Protei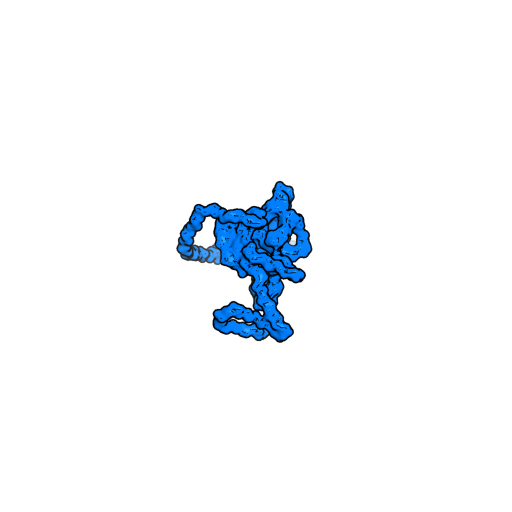n AF-A0A9D7D5C5-F1 (afdb_monomer_lite)

Structure (mmCIF, N/CA/C/O backbone):
data_AF-A0A9D7D5C5-F1
#
_entry.id   AF-A0A9D7D5C5-F1
#
loop_
_atom_site.group_PDB
_atom_site.id
_atom_site.type_symbol
_atom_site.label_atom_id
_atom_site.label_alt_id
_atom_site.label_comp_id
_atom_site.label_asym_id
_atom_site.label_entity_id
_atom_site.label_seq_id
_atom_site.pdbx_PDB_ins_code
_atom_site.Cartn_x
_atom_site.Cartn_y
_atom_site.Cartn_z
_atom_site.occupancy
_atom_site.B_iso_or_equiv
_atom_site.auth_seq_id
_atom_site.auth_comp_id
_atom_site.auth_asym_id
_atom_site.auth_atom_id
_atom_site.pdbx_PDB_model_num
ATOM 1 N N . MET A 1 1 ? 20.892 -97.808 10.005 1.00 41.94 1 MET A N 1
ATOM 2 C CA . MET A 1 1 ? 22.225 -97.493 9.447 1.00 41.94 1 MET A CA 1
ATOM 3 C C . MET A 1 1 ? 22.402 -95.983 9.436 1.00 41.94 1 MET A C 1
ATOM 5 O O . MET A 1 1 ? 21.575 -95.294 8.859 1.00 41.94 1 MET A O 1
ATOM 9 N N . ARG A 1 2 ? 23.422 -95.475 10.137 1.00 45.38 2 ARG A N 1
ATOM 10 C CA . ARG A 1 2 ? 23.846 -94.066 10.097 1.00 45.38 2 ARG A CA 1
ATOM 11 C C . ARG A 1 2 ? 24.391 -93.732 8.707 1.00 45.38 2 ARG A C 1
ATOM 13 O O . ARG A 1 2 ? 25.135 -94.551 8.177 1.00 45.38 2 ARG A O 1
ATOM 20 N N . ARG A 1 3 ? 24.125 -92.524 8.202 1.00 45.09 3 ARG A N 1
ATOM 21 C CA . ARG A 1 3 ? 25.048 -91.758 7.346 1.00 45.09 3 ARG A CA 1
ATOM 22 C C . ARG A 1 3 ? 24.744 -90.262 7.475 1.00 45.09 3 ARG A C 1
ATOM 24 O O . ARG A 1 3 ? 23.667 -89.790 7.142 1.00 45.09 3 ARG A O 1
ATOM 31 N N . THR A 1 4 ? 25.716 -89.584 8.063 1.00 55.03 4 THR A N 1
ATOM 32 C CA . THR A 1 4 ? 25.959 -88.141 8.148 1.00 55.03 4 THR A CA 1
ATOM 33 C C . THR A 1 4 ? 26.386 -87.573 6.796 1.00 55.03 4 THR A C 1
ATOM 35 O O . THR A 1 4 ? 27.125 -88.273 6.114 1.00 55.03 4 THR A O 1
ATOM 38 N N . THR A 1 5 ? 26.006 -86.323 6.497 1.00 48.75 5 THR A N 1
ATOM 39 C CA . THR A 1 5 ? 26.682 -85.282 5.667 1.00 48.75 5 THR A CA 1
ATOM 40 C C . THR A 1 5 ? 25.595 -84.343 5.142 1.00 48.75 5 THR A C 1
ATOM 42 O O . THR A 1 5 ? 24.549 -84.829 4.737 1.00 48.75 5 THR A O 1
ATOM 45 N N . SER A 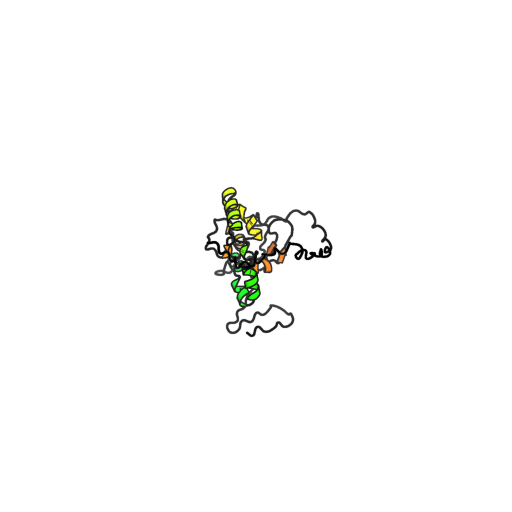1 6 ? 25.707 -83.031 5.023 1.00 46.75 6 SER A N 1
ATOM 46 C CA . SER A 1 6 ? 26.636 -81.997 5.470 1.00 46.75 6 SER A CA 1
ATOM 47 C C . SER A 1 6 ? 25.869 -80.701 5.209 1.00 46.75 6 SER A C 1
ATOM 49 O O . SER A 1 6 ? 25.209 -80.570 4.178 1.00 46.75 6 SER A O 1
ATOM 51 N N . ALA A 1 7 ? 25.927 -79.767 6.147 1.00 51.47 7 ALA A N 1
ATOM 52 C CA . ALA A 1 7 ? 25.336 -78.450 5.994 1.00 51.47 7 ALA A CA 1
ATOM 53 C C . ALA A 1 7 ? 26.085 -77.653 4.913 1.00 51.47 7 ALA A C 1
ATOM 55 O O . ALA A 1 7 ? 27.306 -77.536 4.966 1.00 51.47 7 ALA A O 1
ATOM 56 N N . LEU A 1 8 ? 25.344 -77.081 3.966 1.00 48.72 8 LEU A N 1
ATOM 57 C CA . LEU A 1 8 ? 25.777 -75.957 3.136 1.00 48.72 8 LEU A CA 1
ATOM 58 C C . LEU A 1 8 ? 24.643 -74.933 3.172 1.00 48.72 8 LEU A C 1
ATOM 60 O O . LEU A 1 8 ? 23.822 -74.826 2.267 1.00 48.72 8 LEU A O 1
ATOM 64 N N . THR A 1 9 ? 24.554 -74.218 4.288 1.00 49.91 9 THR A N 1
ATOM 65 C CA . THR A 1 9 ? 23.758 -72.999 4.389 1.00 49.91 9 THR A CA 1
ATOM 66 C C . THR A 1 9 ? 24.493 -71.925 3.596 1.00 49.91 9 THR A C 1
ATOM 68 O O . THR A 1 9 ? 25.512 -71.397 4.038 1.00 49.91 9 THR A O 1
ATOM 71 N N . ALA A 1 10 ? 23.997 -71.622 2.398 1.00 51.41 10 ALA A N 1
ATOM 72 C CA . ALA A 1 10 ? 24.382 -70.422 1.674 1.00 51.41 10 ALA A CA 1
ATOM 73 C C . ALA A 1 10 ? 23.924 -69.212 2.502 1.00 51.41 10 ALA A C 1
ATOM 75 O O . ALA A 1 10 ? 22.737 -68.889 2.551 1.00 51.41 10 ALA A O 1
ATOM 76 N N . ALA A 1 11 ? 24.856 -68.579 3.211 1.00 52.59 11 ALA A N 1
ATOM 77 C CA . ALA A 1 11 ? 24.609 -67.301 3.855 1.00 52.59 11 ALA A CA 1
ATOM 78 C C . ALA A 1 11 ? 24.433 -66.251 2.751 1.00 52.59 11 ALA A C 1
ATOM 80 O O . ALA A 1 11 ? 25.402 -65.802 2.140 1.00 52.59 11 ALA A O 1
ATOM 81 N N . ALA A 1 12 ? 23.183 -65.890 2.466 1.00 53.75 12 ALA A N 1
ATOM 82 C CA . ALA A 1 12 ? 22.879 -64.697 1.700 1.00 53.75 12 ALA A CA 1
ATOM 83 C C . ALA A 1 12 ? 23.393 -63.493 2.500 1.00 53.75 12 ALA A C 1
ATOM 85 O O . ALA A 1 12 ? 22.822 -63.122 3.526 1.00 53.75 12 ALA A O 1
ATOM 86 N N . LEU A 1 13 ? 24.507 -62.914 2.053 1.00 49.56 13 LEU A N 1
ATOM 87 C CA . LEU A 1 13 ? 24.976 -61.612 2.507 1.00 49.56 13 LEU A CA 1
ATOM 88 C C . LEU A 1 13 ? 23.940 -60.573 2.071 1.00 49.56 13 LEU A C 1
ATOM 90 O O . LEU A 1 13 ? 23.990 -60.043 0.964 1.00 49.56 13 LEU A O 1
ATOM 94 N N . VAL A 1 14 ? 22.971 -60.304 2.944 1.00 55.91 14 VAL A N 1
ATOM 95 C CA . VAL A 1 14 ? 22.154 -59.096 2.868 1.00 55.91 14 VAL A CA 1
ATOM 96 C C . VAL A 1 14 ? 23.107 -57.940 3.142 1.00 55.91 14 VAL A C 1
ATOM 98 O O . VAL A 1 14 ? 23.473 -57.676 4.287 1.00 55.91 14 VAL A O 1
ATOM 101 N N . ALA A 1 15 ? 23.562 -57.285 2.077 1.00 54.97 15 ALA A N 1
ATOM 102 C CA . ALA A 1 15 ? 24.220 -55.998 2.182 1.00 54.97 15 ALA A CA 1
ATOM 103 C C . ALA A 1 15 ? 23.186 -55.011 2.730 1.00 54.97 15 ALA A C 1
ATOM 105 O O . ALA A 1 15 ? 22.373 -54.460 1.989 1.00 54.97 15 ALA A O 1
ATOM 106 N N . PHE A 1 16 ? 23.185 -54.817 4.049 1.00 52.72 16 PHE A N 1
ATOM 107 C CA . PHE A 1 16 ? 22.604 -53.626 4.639 1.00 52.72 16 PHE A CA 1
ATOM 108 C C . PHE A 1 16 ? 23.385 -52.450 4.056 1.00 52.72 16 PHE A C 1
ATOM 110 O O . PHE A 1 16 ? 24.504 -52.164 4.480 1.00 52.72 16 PHE A O 1
ATOM 117 N N . ALA A 1 17 ? 22.812 -51.797 3.044 1.00 53.78 17 ALA A N 1
ATOM 118 C CA . ALA A 1 17 ? 23.172 -50.434 2.715 1.00 53.78 17 ALA A CA 1
ATOM 119 C C . ALA A 1 17 ? 22.874 -49.628 3.978 1.00 53.78 17 ALA A C 1
ATOM 121 O O . ALA A 1 17 ? 21.728 -49.278 4.259 1.00 53.78 17 ALA A O 1
ATOM 122 N N . ALA A 1 18 ? 23.901 -49.445 4.804 1.00 51.09 18 ALA A N 1
ATOM 123 C CA . ALA A 1 18 ? 23.853 -48.504 5.891 1.00 51.09 18 ALA A CA 1
ATOM 124 C C . ALA A 1 18 ? 23.513 -47.162 5.243 1.00 51.09 18 ALA A C 1
ATOM 126 O O . ALA A 1 18 ? 24.335 -46.582 4.533 1.00 51.09 18 ALA A O 1
ATOM 127 N N . CYS A 1 19 ? 22.286 -46.688 5.455 1.00 47.06 19 CYS A N 1
ATOM 128 C CA . CYS A 1 19 ? 22.013 -45.266 5.437 1.00 47.06 19 CYS A CA 1
ATOM 129 C C . CYS A 1 19 ? 22.921 -44.680 6.514 1.00 47.06 19 CYS A C 1
ATOM 131 O O . CYS A 1 19 ? 22.546 -44.597 7.681 1.00 47.06 19 CYS A O 1
ATOM 133 N N . GLY A 1 20 ? 24.159 -44.366 6.135 1.00 43.84 20 GLY A N 1
ATOM 134 C CA . GLY A 1 20 ? 24.980 -43.453 6.889 1.00 43.84 20 GLY A CA 1
ATOM 135 C C . GLY A 1 20 ? 24.188 -42.164 6.911 1.00 43.84 20 GLY A C 1
ATOM 136 O O . GLY A 1 20 ? 24.159 -41.438 5.920 1.00 43.84 20 GLY A O 1
ATOM 137 N N . SER A 1 21 ? 23.494 -41.909 8.019 1.00 48.97 21 SER A N 1
ATOM 138 C CA . SER A 1 21 ? 23.269 -40.541 8.434 1.00 48.97 21 SER A CA 1
ATOM 139 C C . SER A 1 21 ? 24.660 -39.933 8.430 1.00 48.97 21 SER A C 1
ATOM 141 O O . SER A 1 21 ? 25.494 -40.294 9.261 1.00 48.97 21 SER A O 1
ATOM 143 N N . THR A 1 22 ? 24.952 -39.115 7.425 1.00 46.91 22 THR A N 1
ATOM 144 C CA . THR A 1 22 ? 26.038 -38.159 7.524 1.00 46.91 22 THR A CA 1
ATOM 145 C C . THR A 1 22 ? 25.745 -37.415 8.810 1.00 46.91 22 THR A C 1
ATOM 147 O O . THR A 1 22 ? 24.777 -36.657 8.876 1.00 46.91 22 THR A O 1
ATOM 150 N N . SER A 1 23 ? 26.473 -37.758 9.870 1.00 51.72 23 SER A N 1
ATOM 151 C CA . SER A 1 23 ? 26.454 -37.010 11.110 1.00 51.72 23 SER A CA 1
ATOM 152 C C . SER A 1 23 ? 26.597 -35.543 10.726 1.00 51.72 23 SER A C 1
ATOM 154 O O . SER A 1 23 ? 27.388 -35.222 9.836 1.00 51.72 23 SER A O 1
ATOM 156 N N . ASP A 1 24 ? 25.813 -34.682 11.363 1.00 51.59 24 ASP A N 1
ATOM 157 C CA . ASP A 1 24 ? 25.765 -33.218 11.222 1.00 51.59 24 ASP A CA 1
ATOM 158 C C . ASP A 1 24 ? 27.121 -32.493 11.448 1.00 51.59 24 ASP A C 1
ATOM 160 O O . ASP A 1 24 ? 27.167 -31.302 11.759 1.00 51.59 24 ASP A O 1
ATOM 164 N N . ASP A 1 25 ? 28.251 -33.180 11.301 1.00 49.91 25 ASP A N 1
ATOM 165 C CA . ASP A 1 25 ? 29.597 -32.661 11.502 1.00 49.91 25 ASP A CA 1
ATOM 166 C C . ASP A 1 25 ? 30.167 -31.957 10.257 1.00 49.91 25 ASP A C 1
ATOM 168 O O . ASP A 1 25 ? 31.032 -31.097 10.411 1.00 49.91 25 ASP A O 1
ATOM 172 N N . ASP A 1 26 ? 29.636 -32.199 9.049 1.00 47.44 26 ASP A N 1
ATOM 173 C CA . ASP A 1 26 ? 30.117 -31.557 7.803 1.00 47.44 26 ASP A CA 1
ATOM 174 C C . ASP A 1 26 ? 29.336 -30.285 7.394 1.00 47.44 26 ASP A C 1
ATOM 176 O O . ASP A 1 26 ? 29.679 -29.606 6.424 1.00 47.44 26 ASP A O 1
ATOM 180 N N . ALA A 1 27 ? 28.296 -29.903 8.149 1.00 48.91 27 ALA A N 1
ATOM 181 C CA . ALA A 1 27 ? 27.470 -28.720 7.863 1.00 48.91 27 ALA A CA 1
ATOM 182 C C . ALA A 1 27 ? 27.700 -27.540 8.820 1.00 48.91 27 ALA A C 1
ATOM 184 O O . ALA A 1 27 ? 27.030 -26.509 8.706 1.00 48.91 27 ALA A O 1
ATOM 185 N N . ARG A 1 28 ? 28.705 -27.600 9.705 1.00 54.09 28 ARG A N 1
ATOM 186 C CA . ARG A 1 28 ? 29.242 -26.392 10.355 1.00 54.09 28 ARG A CA 1
ATOM 187 C C . ARG A 1 28 ? 30.139 -25.645 9.377 1.00 54.09 28 ARG A C 1
ATOM 189 O O . ARG A 1 28 ? 31.313 -25.396 9.639 1.00 54.09 28 ARG A O 1
ATOM 196 N N . ARG A 1 29 ? 29.559 -25.221 8.251 1.00 55.19 29 ARG A N 1
ATOM 197 C CA . ARG A 1 29 ? 30.088 -24.083 7.512 1.00 55.19 29 ARG A CA 1
ATOM 198 C C . ARG A 1 29 ? 30.046 -22.944 8.513 1.00 55.19 29 ARG A C 1
ATOM 200 O O . ARG A 1 29 ? 28.969 -22.469 8.867 1.00 55.19 29 ARG A O 1
ATOM 207 N N . SER A 1 30 ? 31.206 -22.592 9.054 1.00 58.31 30 SER A N 1
ATOM 208 C CA . SER A 1 30 ? 31.372 -21.406 9.870 1.00 58.31 30 SER A CA 1
ATOM 209 C C . SER A 1 30 ? 30.774 -20.261 9.066 1.00 58.31 30 SER A C 1
ATOM 211 O O . SER A 1 30 ? 31.331 -19.818 8.062 1.00 58.31 30 SER A O 1
ATOM 213 N N . VAL A 1 31 ? 29.571 -19.832 9.451 1.00 63.84 31 VAL A N 1
ATOM 214 C CA . VAL A 1 31 ? 29.034 -18.558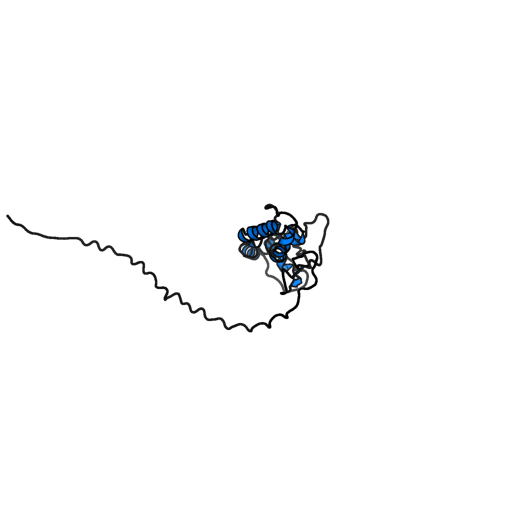 9.003 1.00 63.84 31 VAL A CA 1
ATOM 215 C C . VAL A 1 31 ? 29.991 -17.562 9.623 1.00 63.84 31 VAL A C 1
ATOM 217 O O . VAL A 1 31 ? 29.881 -17.236 10.804 1.00 63.84 31 VAL A O 1
ATOM 220 N N . ALA A 1 32 ? 31.023 -17.195 8.865 1.00 68.88 32 ALA A N 1
ATOM 221 C CA . ALA A 1 32 ? 31.932 -16.145 9.256 1.00 68.88 32 ALA A CA 1
ATOM 222 C C . ALA A 1 32 ? 31.041 -14.947 9.570 1.00 68.88 32 ALA A C 1
ATOM 224 O O . ALA A 1 32 ? 30.324 -14.463 8.690 1.00 68.88 32 ALA A O 1
ATOM 225 N N . LEU A 1 33 ? 31.015 -14.547 10.844 1.00 67.31 33 LEU A N 1
ATOM 226 C CA . LEU A 1 33 ? 30.343 -13.334 11.278 1.00 67.31 33 LEU A CA 1
ATOM 227 C C . LEU A 1 33 ? 30.857 -12.228 10.364 1.00 67.31 33 LEU A C 1
ATOM 229 O O . LEU A 1 33 ? 32.044 -11.896 10.399 1.00 67.31 33 LEU A O 1
ATOM 233 N N . GLN A 1 34 ? 29.987 -11.724 9.487 1.00 74.25 34 GLN A N 1
ATOM 234 C CA . GLN A 1 34 ? 30.363 -10.602 8.647 1.00 74.25 34 GLN A CA 1
ATOM 235 C C . GLN A 1 34 ? 30.779 -9.460 9.581 1.00 74.25 34 GLN A C 1
ATOM 237 O O . GLN A 1 34 ? 30.115 -9.258 10.607 1.00 74.25 34 GLN A O 1
ATOM 242 N N . PRO A 1 35 ? 31.877 -8.739 9.280 1.00 72.00 35 PRO A N 1
ATOM 243 C CA . PRO A 1 35 ? 32.279 -7.586 10.066 1.00 72.00 35 PRO A CA 1
ATOM 244 C C . PRO A 1 35 ? 31.065 -6.692 10.279 1.00 72.00 35 PRO A C 1
ATOM 246 O O . PRO A 1 35 ? 30.362 -6.364 9.320 1.00 72.00 35 PRO A O 1
ATOM 249 N N . ARG A 1 36 ? 30.786 -6.347 11.539 1.00 73.94 36 ARG A N 1
ATOM 250 C CA . ARG A 1 36 ? 29.651 -5.493 11.879 1.00 73.94 36 ARG A CA 1
ATOM 251 C C . ARG A 1 36 ? 29.812 -4.200 11.091 1.00 73.94 36 ARG A C 1
ATOM 253 O O . ARG A 1 36 ? 30.751 -3.444 11.341 1.00 73.94 36 ARG A O 1
ATOM 260 N N . ALA A 1 37 ? 28.921 -3.977 10.125 1.00 79.12 37 ALA A N 1
ATOM 261 C CA . ALA A 1 37 ? 28.852 -2.704 9.430 1.00 79.12 37 ALA A CA 1
ATOM 262 C C . ALA A 1 37 ? 28.787 -1.582 10.485 1.00 79.12 37 ALA A C 1
ATOM 264 O O . ALA A 1 37 ? 28.175 -1.796 11.543 1.00 79.12 37 ALA A O 1
ATOM 265 N N . PRO A 1 38 ? 29.419 -0.419 10.245 1.00 76.88 38 PRO A N 1
ATOM 266 C CA . PRO A 1 38 ? 29.347 0.705 11.167 1.00 76.88 38 PRO A CA 1
ATOM 267 C C . PRO A 1 38 ? 27.891 0.951 11.560 1.00 76.88 38 PRO A C 1
ATOM 269 O O . PRO A 1 38 ? 27.013 1.011 10.697 1.00 76.88 38 PRO A O 1
ATOM 272 N N . SER A 1 39 ? 27.618 1.045 12.861 1.00 77.06 39 SER A N 1
ATOM 273 C CA . SER A 1 39 ? 26.270 1.342 13.331 1.00 77.06 39 SER A CA 1
ATOM 274 C C . SER A 1 39 ? 25.869 2.718 12.817 1.00 77.06 39 SER A C 1
ATOM 276 O O . SER A 1 39 ? 26.528 3.710 13.136 1.00 77.06 39 SER A O 1
ATOM 278 N N . LEU A 1 40 ? 24.789 2.776 12.037 1.00 76.88 40 LEU A N 1
ATOM 279 C CA . LEU A 1 40 ? 24.151 4.043 11.704 1.00 76.88 40 LEU A CA 1
ATOM 280 C C . LEU A 1 40 ? 23.748 4.754 13.010 1.00 76.88 40 LEU A C 1
ATOM 282 O O . LEU A 1 40 ? 23.347 4.077 13.965 1.00 76.88 40 LEU A O 1
ATOM 286 N N . PRO A 1 41 ? 23.863 6.092 13.085 1.00 79.06 41 PRO A N 1
ATOM 287 C CA . PRO A 1 41 ? 23.377 6.837 14.237 1.00 79.06 41 PRO A CA 1
ATOM 288 C C . PRO A 1 41 ? 21.887 6.553 14.444 1.00 79.06 41 PRO A C 1
ATOM 290 O O . PRO A 1 41 ? 21.127 6.432 13.480 1.00 79.06 41 PRO A O 1
ATOM 293 N N . ALA A 1 42 ? 21.475 6.433 15.708 1.00 75.00 42 ALA A N 1
ATOM 294 C CA . ALA A 1 42 ? 20.072 6.233 16.038 1.00 75.00 42 ALA A CA 1
ATOM 295 C C . ALA A 1 42 ? 19.236 7.393 15.463 1.00 75.00 42 ALA A C 1
ATOM 297 O O . ALA A 1 42 ? 19.650 8.553 15.576 1.00 75.00 42 ALA A O 1
ATOM 298 N N . PRO A 1 43 ? 18.075 7.113 14.844 1.00 72.94 43 PRO A N 1
ATOM 299 C CA . PRO A 1 43 ? 17.196 8.175 14.381 1.00 72.94 43 PRO A CA 1
ATOM 300 C C . PRO A 1 43 ? 16.749 9.029 15.573 1.00 72.94 43 PRO A C 1
ATOM 302 O O . PRO A 1 43 ? 16.498 8.516 16.665 1.00 72.94 43 PRO A O 1
ATOM 305 N N . ALA A 1 44 ? 16.653 10.344 15.366 1.00 79.44 44 ALA A N 1
ATOM 306 C CA . ALA A 1 44 ? 16.178 11.258 16.397 1.00 79.44 44 ALA A CA 1
ATOM 307 C C . ALA A 1 44 ? 14.749 10.886 16.829 1.00 79.44 44 ALA A C 1
ATOM 309 O O . ALA A 1 44 ? 13.884 10.646 15.983 1.00 79.44 44 ALA A O 1
ATOM 310 N N . ALA A 1 45 ? 14.492 10.879 18.140 1.00 80.62 45 ALA A N 1
ATOM 311 C CA . ALA A 1 45 ? 13.158 10.669 18.690 1.00 80.62 45 ALA A CA 1
ATOM 312 C C . ALA A 1 45 ? 12.269 11.874 18.348 1.00 80.62 45 ALA A C 1
ATOM 314 O O . ALA A 1 45 ? 12.320 12.916 19.000 1.00 80.62 45 ALA A O 1
ATOM 315 N N . ARG A 1 46 ? 11.474 11.738 17.289 1.00 85.56 46 ARG A N 1
ATOM 316 C CA . ARG A 1 46 ? 10.530 12.751 16.811 1.00 85.56 46 ARG A CA 1
ATOM 317 C C . ARG A 1 46 ? 9.150 12.124 16.671 1.00 85.56 46 ARG A C 1
ATOM 319 O O . ARG A 1 46 ? 9.036 10.945 16.341 1.00 85.56 46 ARG A O 1
ATOM 326 N N . LEU A 1 47 ? 8.111 12.911 16.928 1.00 80.88 47 LEU A N 1
ATOM 327 C CA . LEU A 1 47 ? 6.744 12.496 16.636 1.00 80.88 47 LEU A CA 1
ATOM 328 C C . LEU A 1 47 ? 6.505 12.527 15.122 1.00 80.88 47 LEU A C 1
ATOM 330 O O . LEU A 1 47 ? 7.172 13.295 14.417 1.00 80.88 47 LEU A O 1
ATOM 334 N N . PRO A 1 48 ? 5.567 11.713 14.612 1.00 74.44 48 PRO A N 1
ATOM 335 C CA . PRO A 1 48 ? 5.201 11.794 13.215 1.00 74.44 48 PRO A CA 1
ATOM 336 C C . PRO A 1 48 ? 4.712 13.197 12.824 1.00 74.44 48 PRO A C 1
ATOM 338 O O . PRO A 1 48 ? 4.131 13.901 13.656 1.00 74.44 48 PRO A O 1
ATOM 341 N N . PRO A 1 49 ? 4.929 13.614 11.564 1.00 71.81 49 PRO A N 1
ATOM 342 C CA . PRO A 1 49 ? 4.430 14.892 11.070 1.00 71.81 49 PRO A CA 1
ATOM 343 C C . PRO A 1 49 ? 2.895 14.926 11.074 1.00 71.81 49 PRO A C 1
ATOM 345 O O . PRO A 1 49 ? 2.243 13.886 11.165 1.00 71.81 49 PRO A O 1
ATOM 348 N N . THR A 1 50 ? 2.312 16.124 10.933 1.00 71.19 50 THR A N 1
ATOM 349 C CA . THR A 1 50 ? 0.858 16.327 11.032 1.00 71.19 50 THR A CA 1
ATOM 350 C C . THR A 1 50 ? 0.067 15.310 10.188 1.00 71.19 50 THR A C 1
ATOM 352 O O . THR A 1 50 ? 0.355 15.159 8.995 1.00 71.19 50 THR A O 1
ATOM 355 N N . PRO A 1 51 ? -0.914 14.622 10.787 1.00 69.50 51 PRO A N 1
ATOM 356 C CA . PRO A 1 51 ? -1.824 13.700 10.109 1.00 69.50 51 PRO A CA 1
ATOM 357 C C . PRO A 1 51 ? -2.433 14.270 8.804 1.00 69.50 51 PRO A C 1
ATOM 359 O O . PRO A 1 51 ? -2.749 15.456 8.755 1.00 69.50 51 PRO A O 1
ATOM 362 N N . GLY A 1 52 ? -2.569 13.451 7.748 1.00 80.50 52 GLY A N 1
ATOM 363 C CA . GLY A 1 52 ? -3.146 13.841 6.442 1.00 80.50 52 GLY A CA 1
ATOM 364 C C . GLY A 1 52 ? -4.444 13.093 6.096 1.00 80.50 52 GLY A C 1
ATOM 365 O O . GLY A 1 52 ? -5.020 12.425 6.943 1.00 80.50 52 GLY A O 1
ATOM 366 N N . ASP A 1 53 ? -4.897 13.144 4.842 1.00 87.00 53 ASP A N 1
ATOM 367 C CA . ASP A 1 53 ? -6.208 12.576 4.454 1.00 87.00 53 ASP A CA 1
ATOM 368 C C . ASP A 1 53 ? -6.269 11.035 4.462 1.00 87.00 53 ASP A C 1
ATOM 370 O O . ASP A 1 53 ? -7.349 10.451 4.399 1.00 87.00 53 ASP A O 1
ATOM 374 N N . LEU A 1 54 ? -5.119 10.357 4.549 1.00 92.00 54 LEU A N 1
ATOM 375 C CA . LEU A 1 54 ? -5.021 8.891 4.510 1.00 92.00 54 LEU A CA 1
ATOM 376 C C . LEU A 1 54 ? -5.031 8.229 5.898 1.00 92.00 54 LEU A C 1
ATOM 378 O O . LEU A 1 54 ? -4.747 7.036 6.020 1.00 92.00 54 LEU A O 1
ATOM 382 N N . LEU A 1 55 ? -5.355 8.975 6.956 1.00 91.75 55 LEU A N 1
ATOM 383 C CA . LEU A 1 55 ? -5.265 8.464 8.322 1.00 91.75 55 LEU A CA 1
ATOM 384 C C . LEU A 1 55 ? -6.082 7.192 8.570 1.00 91.75 55 LEU A C 1
ATOM 386 O O . LEU A 1 55 ? -7.187 7.064 8.035 1.00 91.75 55 LEU A O 1
ATOM 390 N N . PRO A 1 56 ? -5.595 6.308 9.467 1.00 92.50 56 PRO A N 1
ATOM 391 C CA . PRO A 1 56 ? -4.351 6.412 10.255 1.00 92.50 56 PRO A CA 1
ATOM 392 C C . PRO A 1 56 ? -3.027 6.182 9.497 1.00 92.50 56 PRO A C 1
ATOM 394 O O . PRO A 1 56 ? -1.964 6.306 10.105 1.00 92.50 56 PRO A O 1
ATOM 397 N N . ALA A 1 57 ? -3.040 5.868 8.197 1.00 93.81 57 ALA A N 1
ATOM 398 C CA . ALA A 1 57 ? -1.807 5.884 7.414 1.00 93.81 57 ALA A CA 1
ATOM 399 C C . ALA A 1 57 ? -1.298 7.313 7.205 1.00 93.81 57 ALA A C 1
ATOM 401 O O . ALA A 1 57 ? -2.063 8.265 7.059 1.00 93.81 57 ALA A O 1
ATOM 402 N N . MET A 1 58 ? 0.024 7.456 7.188 1.00 92.62 58 MET A N 1
ATOM 403 C CA . MET A 1 58 ? 0.683 8.759 7.076 1.00 92.62 58 MET A CA 1
ATOM 404 C C . MET A 1 58 ? 1.249 9.030 5.687 1.00 92.62 58 MET A C 1
ATOM 406 O O . MET A 1 58 ? 2.014 9.978 5.500 1.00 92.62 58 MET A O 1
ATOM 410 N N . GLY A 1 59 ? 0.845 8.214 4.715 1.00 91.06 59 GLY A N 1
ATOM 411 C CA . GLY A 1 59 ? 1.112 8.455 3.312 1.00 91.06 59 GLY A CA 1
ATOM 412 C C . GLY A 1 59 ? 0.507 9.788 2.881 1.00 91.06 59 GLY A C 1
ATOM 413 O O . GLY A 1 59 ? -0.570 10.188 3.331 1.00 91.06 59 GLY A O 1
ATOM 414 N N . ARG A 1 60 ? 1.203 10.488 1.994 1.00 90.12 60 ARG A N 1
ATOM 415 C CA . ARG A 1 60 ? 0.752 11.745 1.402 1.00 90.12 60 ARG A CA 1
ATOM 416 C C . ARG A 1 60 ? 0.860 11.652 -0.105 1.00 90.12 60 ARG A C 1
ATOM 418 O O . ARG A 1 60 ? 1.892 11.258 -0.638 1.00 90.12 60 ARG A O 1
ATOM 425 N N . VAL A 1 61 ? -0.194 12.064 -0.793 1.00 87.81 61 VAL A N 1
ATOM 426 C CA . VAL A 1 61 ? -0.187 12.240 -2.245 1.00 87.81 61 VAL A CA 1
ATOM 427 C C . VAL A 1 61 ? -0.279 13.734 -2.502 1.00 87.81 61 VAL A C 1
ATOM 429 O O . VAL A 1 61 ? -1.307 14.339 -2.215 1.00 87.81 61 VAL A O 1
ATOM 432 N N . THR A 1 62 ? 0.798 14.338 -2.996 1.00 80.69 62 THR A N 1
ATOM 433 C CA . THR A 1 62 ? 0.861 15.796 -3.207 1.00 80.69 62 THR A CA 1
ATOM 434 C C . THR A 1 62 ? 0.380 16.215 -4.592 1.00 80.69 62 THR A C 1
ATOM 436 O O . THR A 1 62 ? 0.035 17.374 -4.786 1.00 80.69 62 THR A O 1
ATOM 439 N N . GLU A 1 63 ? 0.314 15.282 -5.545 1.00 71.19 63 GLU A N 1
ATOM 440 C CA . GLU A 1 63 ? -0.251 15.504 -6.878 1.00 71.19 63 GLU A CA 1
ATOM 441 C C . GLU A 1 63 ? -1.211 14.357 -7.216 1.00 71.19 63 GLU A C 1
ATOM 443 O O . GLU A 1 63 ? -0.806 13.215 -7.441 1.00 71.19 63 GLU A O 1
ATOM 448 N N . ARG A 1 64 ? -2.512 14.657 -7.242 1.00 67.38 64 ARG A N 1
ATOM 449 C CA . ARG A 1 64 ? -3.555 13.723 -7.675 1.00 67.38 64 ARG A CA 1
ATOM 450 C C . ARG A 1 64 ? -3.997 14.135 -9.075 1.00 67.38 64 ARG A C 1
ATOM 452 O O . ARG A 1 64 ? -4.957 14.877 -9.236 1.00 67.38 64 ARG A O 1
ATOM 459 N N . GLU A 1 65 ? -3.255 13.714 -10.096 1.00 60.69 65 GLU A N 1
ATOM 460 C CA . GLU A 1 65 ? -3.619 13.981 -11.493 1.00 60.69 65 GLU A CA 1
ATOM 461 C C . GLU A 1 65 ? -4.942 13.284 -11.854 1.00 60.69 65 GLU A C 1
ATOM 463 O O . GLU A 1 65 ? -4.984 12.098 -12.206 1.00 60.69 65 GLU A O 1
ATOM 468 N N . VAL A 1 66 ? -6.036 14.038 -11.797 1.00 58.66 66 VAL A N 1
ATOM 469 C CA . VAL A 1 66 ? -7.346 13.602 -12.275 1.00 58.66 66 VAL A CA 1
ATOM 470 C C . VAL A 1 66 ? -7.485 14.039 -13.729 1.00 58.66 66 VAL A C 1
ATOM 472 O O . VAL A 1 66 ? -7.679 15.215 -14.024 1.00 58.66 66 VAL A O 1
ATOM 475 N N . HIS A 1 67 ? -7.381 13.085 -14.651 1.00 56.22 67 HIS A N 1
ATOM 476 C CA . HIS A 1 67 ? -7.773 13.299 -16.041 1.00 56.22 67 HIS A CA 1
ATOM 477 C C . HIS A 1 67 ? -9.160 12.679 -16.248 1.00 56.22 67 HIS A C 1
ATOM 479 O O . HIS A 1 67 ? -9.333 11.504 -15.909 1.00 56.22 67 HIS A O 1
ATOM 485 N N . PRO A 1 68 ? -10.145 13.423 -16.783 1.00 55.53 68 PRO A N 1
ATOM 486 C CA . PRO A 1 68 ? -11.453 12.866 -17.112 1.00 55.53 68 PRO A CA 1
ATOM 487 C C . PRO A 1 68 ? -11.308 11.633 -18.012 1.00 55.53 68 PRO A C 1
ATOM 489 O O . PRO A 1 68 ? -10.619 11.683 -19.029 1.00 55.53 68 PRO A O 1
ATOM 492 N N . GLY A 1 69 ? -11.915 10.513 -17.612 1.00 60.44 69 GLY A N 1
ATOM 493 C CA . GLY A 1 69 ? -11.835 9.239 -18.337 1.00 60.44 69 GLY A CA 1
ATOM 494 C C . GLY A 1 69 ? -10.535 8.443 -18.152 1.00 60.44 69 GLY A C 1
ATOM 495 O O . GLY A 1 69 ? -10.425 7.346 -18.692 1.00 60.44 69 GLY A O 1
ATOM 496 N N . ALA A 1 70 ? -9.558 8.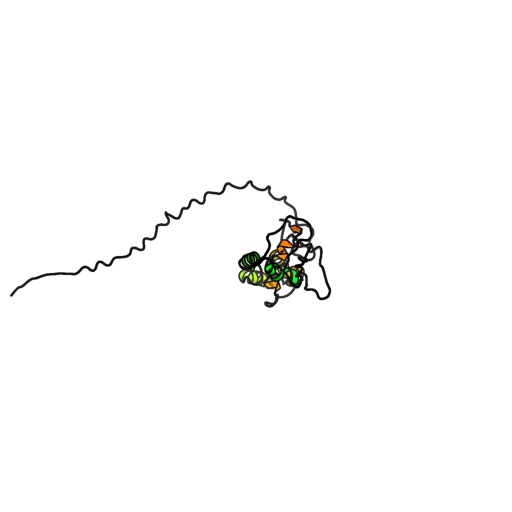941 -17.388 1.00 67.12 70 ALA A N 1
ATOM 497 C CA . ALA A 1 70 ? -8.360 8.174 -17.058 1.00 67.12 70 ALA A CA 1
ATOM 498 C C . ALA A 1 70 ? -8.570 7.291 -15.823 1.00 67.12 70 ALA A C 1
ATOM 500 O O . ALA A 1 70 ? -9.362 7.608 -14.937 1.00 67.12 70 ALA A O 1
ATOM 501 N N . ALA A 1 71 ? -7.788 6.212 -15.736 1.00 79.94 71 ALA A N 1
ATOM 502 C CA . ALA A 1 71 ? -7.737 5.361 -14.552 1.00 79.94 71 ALA A CA 1
ATOM 503 C C . ALA A 1 71 ? -7.455 6.188 -13.282 1.00 79.94 71 ALA A C 1
ATOM 505 O O . ALA A 1 71 ? -6.677 7.157 -13.329 1.00 79.94 71 ALA A O 1
ATOM 506 N N . THR A 1 72 ? -8.069 5.784 -12.164 1.00 87.94 72 THR A N 1
ATOM 507 C CA . THR A 1 72 ? -7.836 6.366 -10.834 1.00 87.94 72 THR A CA 1
ATOM 508 C C . THR A 1 72 ? -6.364 6.256 -10.442 1.00 87.94 72 THR A C 1
ATOM 510 O O . THR A 1 72 ? -5.608 5.464 -11.011 1.00 87.94 72 THR A O 1
ATOM 513 N N . LEU A 1 73 ? -5.934 7.047 -9.459 1.00 87.25 73 LEU A N 1
ATOM 514 C CA . LEU A 1 73 ? -4.554 7.007 -8.983 1.00 87.25 73 LEU A CA 1
ATOM 515 C C . LEU A 1 73 ? -4.158 5.591 -8.546 1.00 87.25 73 LEU A C 1
ATOM 517 O O . LEU A 1 73 ? -3.135 5.082 -9.000 1.00 87.25 73 LEU A O 1
ATOM 521 N N . GLY A 1 74 ? -4.988 4.945 -7.730 1.00 91.19 74 GLY A N 1
ATOM 522 C CA . GLY A 1 74 ? -4.761 3.585 -7.261 1.00 91.19 74 GLY A CA 1
ATOM 523 C C . GLY A 1 74 ? -4.710 2.568 -8.393 1.00 91.19 74 GLY A C 1
ATOM 524 O O . GLY A 1 74 ? -3.794 1.751 -8.430 1.00 91.19 74 GLY A O 1
ATOM 525 N N . ALA A 1 75 ? -5.607 2.661 -9.378 1.00 90.75 75 ALA A N 1
ATOM 526 C CA . ALA A 1 75 ? -5.563 1.793 -10.555 1.00 90.75 75 ALA A CA 1
ATOM 527 C C . ALA A 1 75 ? -4.256 1.956 -11.346 1.00 90.75 75 ALA A C 1
ATOM 529 O O . ALA A 1 75 ? -3.672 0.968 -11.784 1.00 90.75 75 ALA A O 1
ATOM 530 N N . ARG A 1 76 ? -3.746 3.187 -11.482 1.00 88.25 76 ARG A N 1
ATOM 531 C CA . ARG A 1 76 ? -2.446 3.417 -12.123 1.00 88.25 76 ARG A CA 1
ATOM 532 C C . ARG A 1 76 ? -1.286 2.901 -11.270 1.00 88.25 76 ARG A C 1
ATOM 534 O O . ARG A 1 76 ? -0.315 2.404 -11.827 1.00 88.25 76 ARG A O 1
ATOM 541 N N . LEU A 1 77 ? -1.343 3.034 -9.942 1.00 89.94 77 LEU A N 1
ATOM 542 C CA . LEU A 1 77 ? -0.334 2.450 -9.052 1.00 89.94 77 LEU A CA 1
ATOM 543 C C . LEU A 1 77 ? -0.323 0.924 -9.163 1.00 89.94 77 LEU A C 1
ATOM 545 O O . LEU A 1 77 ? 0.755 0.345 -9.197 1.00 89.94 77 LEU A O 1
ATOM 549 N N . ALA A 1 78 ? -1.485 0.289 -9.290 1.00 92.69 78 ALA A N 1
ATOM 550 C CA . ALA A 1 78 ? -1.617 -1.157 -9.429 1.00 92.69 78 ALA A CA 1
ATOM 551 C C . ALA A 1 78 ? -1.140 -1.720 -10.785 1.00 92.69 78 ALA A C 1
ATOM 553 O O . ALA A 1 78 ? -0.995 -2.932 -10.928 1.00 92.69 78 ALA A O 1
ATOM 554 N N . ASP A 1 79 ? -0.890 -0.870 -11.783 1.00 90.69 79 ASP A N 1
ATOM 555 C CA . ASP A 1 79 ? -0.528 -1.295 -13.137 1.00 90.69 79 ASP A CA 1
ATOM 556 C C . ASP A 1 79 ? 0.957 -1.681 -13.256 1.00 90.69 79 ASP A C 1
ATOM 558 O O . ASP A 1 79 ? 1.820 -0.875 -13.619 1.00 90.69 79 ASP A O 1
ATOM 562 N N . VAL A 1 80 ? 1.249 -2.944 -12.940 1.00 91.56 80 VAL A N 1
ATOM 563 C CA . VAL A 1 80 ? 2.573 -3.568 -13.116 1.00 91.56 80 VAL A CA 1
ATOM 564 C C . VAL A 1 80 ? 2.859 -3.884 -14.589 1.00 91.56 80 VAL A C 1
ATOM 566 O O . VAL A 1 80 ? 4.010 -3.796 -15.023 1.00 91.56 80 VAL A O 1
ATOM 569 N N . ALA A 1 81 ? 1.824 -4.190 -15.379 1.00 90.50 81 ALA A N 1
ATOM 570 C CA . ALA A 1 81 ? 1.957 -4.576 -16.786 1.00 90.50 81 ALA A CA 1
ATOM 571 C C . ALA A 1 81 ? 2.589 -3.460 -17.635 1.00 90.50 81 ALA A C 1
ATOM 573 O O . ALA A 1 81 ? 3.363 -3.722 -18.561 1.00 90.50 81 ALA A O 1
ATOM 574 N N . LEU A 1 82 ? 2.324 -2.198 -17.280 1.00 87.12 82 LEU A N 1
ATOM 575 C CA . LEU A 1 82 ? 2.987 -1.039 -17.878 1.00 87.12 82 LEU A CA 1
ATOM 576 C C . LEU A 1 82 ? 4.520 -1.112 -17.784 1.00 87.12 82 LEU A C 1
ATOM 578 O O . LEU A 1 82 ? 5.215 -0.726 -18.726 1.00 87.12 82 LEU A O 1
ATOM 582 N N . CYS A 1 83 ? 5.046 -1.574 -16.648 1.00 88.94 83 CYS A N 1
ATOM 583 C CA . CYS A 1 83 ? 6.481 -1.685 -16.393 1.00 88.94 83 CYS A CA 1
ATOM 584 C C . CYS A 1 83 ? 7.066 -2.944 -17.040 1.00 88.94 83 CYS A C 1
ATOM 586 O O . CYS A 1 83 ? 8.112 -2.871 -17.683 1.00 88.94 83 CYS A O 1
ATOM 588 N N . GLU A 1 84 ? 6.360 -4.068 -16.924 1.00 92.44 84 GLU A N 1
ATOM 589 C CA . GLU A 1 84 ? 6.727 -5.356 -17.520 1.00 92.44 84 GLU A CA 1
ATOM 590 C C . GLU A 1 84 ? 7.030 -5.243 -19.017 1.00 92.44 84 GLU A C 1
ATOM 592 O O . GLU A 1 84 ? 8.012 -5.804 -19.491 1.00 92.44 84 GLU A O 1
ATOM 597 N N . GLY A 1 85 ? 6.279 -4.419 -19.756 1.00 88.88 85 GLY A N 1
ATOM 598 C CA . GLY A 1 85 ? 6.483 -4.240 -21.195 1.00 88.88 85 GLY A CA 1
ATOM 599 C C . GLY A 1 85 ? 7.883 -3.762 -21.633 1.00 88.88 85 GLY A C 1
ATOM 600 O O . GLY A 1 85 ? 8.194 -3.919 -22.819 1.00 88.88 85 GLY A O 1
ATOM 601 N N . CYS A 1 86 ? 8.688 -3.183 -20.725 1.00 89.56 86 CYS A N 1
ATOM 602 C CA . CYS A 1 86 ? 10.112 -2.835 -20.910 1.00 89.56 86 CYS A CA 1
ATOM 603 C C . CYS A 1 86 ? 11.043 -3.502 -19.856 1.00 89.56 86 CYS A C 1
ATOM 605 O O . CYS A 1 86 ? 12.262 -3.391 -19.989 1.00 89.56 86 CYS A O 1
ATOM 607 N N . HIS A 1 87 ? 10.514 -4.141 -18.803 1.00 92.25 87 HIS A N 1
ATOM 608 C CA . HIS A 1 87 ? 11.266 -4.628 -17.632 1.00 92.25 87 HIS A CA 1
ATOM 609 C C . HIS A 1 87 ? 10.801 -6.021 -17.173 1.00 92.25 87 HIS A C 1
ATOM 611 O O . HIS A 1 87 ? 10.452 -6.209 -16.010 1.00 92.25 87 HIS A O 1
ATOM 617 N N . GLU A 1 88 ? 10.791 -6.982 -18.091 1.00 95.81 88 GLU A N 1
ATOM 618 C CA . GLU A 1 88 ? 10.268 -8.339 -17.878 1.00 95.81 88 GLU A CA 1
ATOM 619 C C . GLU A 1 88 ? 10.933 -9.067 -16.697 1.00 95.81 88 GLU A C 1
ATOM 621 O O . GLU A 1 88 ? 10.251 -9.363 -15.720 1.00 95.81 88 GLU A O 1
ATOM 626 N N . ASP A 1 89 ? 12.264 -9.215 -16.692 1.00 96.94 89 ASP A N 1
ATOM 627 C CA . ASP A 1 89 ? 12.993 -9.909 -15.612 1.00 96.94 89 ASP A CA 1
ATOM 628 C C . ASP A 1 89 ? 12.724 -9.309 -14.218 1.00 96.94 89 ASP A C 1
ATOM 630 O O . ASP A 1 89 ? 12.657 -10.008 -13.204 1.00 96.94 89 ASP A O 1
ATOM 634 N N . VAL A 1 90 ? 12.566 -7.982 -14.153 1.00 96.06 90 VAL A N 1
ATOM 635 C CA . VAL A 1 90 ? 12.262 -7.274 -12.901 1.00 96.06 90 VAL A CA 1
ATOM 636 C C . VAL A 1 90 ? 10.817 -7.528 -12.482 1.00 96.06 90 VAL A C 1
ATOM 638 O O . VAL A 1 90 ? 10.554 -7.697 -11.292 1.00 96.06 90 VAL A O 1
ATOM 641 N N . ALA A 1 91 ? 9.885 -7.558 -13.436 1.00 95.81 91 ALA A N 1
ATOM 642 C CA . ALA A 1 91 ? 8.490 -7.882 -13.174 1.00 95.81 91 ALA A CA 1
ATOM 643 C C . ALA A 1 91 ? 8.337 -9.326 -12.675 1.00 95.81 91 ALA A C 1
ATOM 645 O O . ALA A 1 91 ? 7.586 -9.555 -11.729 1.00 95.81 91 ALA A O 1
ATOM 646 N N . ASP A 1 92 ? 9.097 -10.275 -13.222 1.00 96.94 92 ASP A N 1
ATOM 647 C CA . ASP A 1 92 ? 9.128 -11.660 -12.743 1.00 96.94 92 ASP A CA 1
ATOM 648 C C . ASP A 1 92 ? 9.677 -11.767 -11.321 1.00 96.94 92 ASP A C 1
ATOM 650 O O . ASP A 1 92 ? 9.049 -12.378 -10.453 1.00 96.94 92 ASP A O 1
ATOM 654 N N . GLY A 1 93 ? 10.799 -11.098 -11.040 1.00 97.69 93 GLY A N 1
ATOM 655 C CA . GLY A 1 93 ? 11.338 -11.025 -9.682 1.00 97.69 93 GLY A CA 1
ATOM 656 C C . GLY A 1 93 ? 10.353 -10.390 -8.695 1.00 97.69 93 GLY A C 1
ATOM 657 O O . GLY A 1 93 ? 10.188 -10.879 -7.578 1.00 97.69 93 GLY A O 1
ATOM 658 N N . PHE A 1 94 ? 9.653 -9.331 -9.109 1.00 97.38 94 PHE A N 1
ATOM 659 C CA . PHE A 1 94 ? 8.605 -8.700 -8.310 1.00 97.38 94 PHE A CA 1
ATOM 660 C C . PHE A 1 94 ? 7.445 -9.663 -8.027 1.00 97.38 94 PHE A C 1
ATOM 662 O O . PHE A 1 94 ? 7.044 -9.790 -6.868 1.00 97.38 94 PHE A O 1
ATOM 669 N N . ARG A 1 95 ? 6.948 -10.369 -9.049 1.00 95.56 95 ARG A N 1
ATOM 670 C CA . ARG A 1 95 ? 5.848 -11.337 -8.927 1.00 95.56 95 ARG A CA 1
ATOM 671 C C . ARG A 1 95 ? 6.163 -12.486 -7.978 1.00 95.56 95 ARG A C 1
ATOM 673 O O . ARG A 1 95 ? 5.248 -12.991 -7.356 1.00 95.56 95 ARG A O 1
ATOM 680 N N . ALA A 1 96 ? 7.429 -12.877 -7.847 1.00 96.06 96 ALA A N 1
ATOM 681 C CA . ALA A 1 96 ? 7.857 -13.914 -6.908 1.00 96.06 96 ALA A CA 1
ATOM 682 C C . ALA A 1 96 ? 8.202 -13.376 -5.501 1.00 96.06 96 ALA A C 1
ATOM 684 O O . ALA A 1 96 ? 8.609 -14.139 -4.624 1.00 96.06 96 ALA A O 1
ATOM 685 N N . SER A 1 97 ? 8.103 -12.063 -5.277 1.00 97.31 97 SER A N 1
ATOM 686 C CA . SER A 1 97 ? 8.571 -11.420 -4.048 1.00 97.31 97 SER A CA 1
ATOM 687 C C . SER A 1 97 ? 7.476 -11.263 -2.993 1.00 97.31 97 SER A C 1
ATOM 689 O O . SER A 1 97 ? 6.286 -11.176 -3.292 1.00 97.31 97 SER A O 1
ATOM 691 N N . ALA A 1 98 ? 7.899 -11.089 -1.738 1.00 97.62 98 ALA A N 1
ATOM 692 C CA . ALA A 1 98 ? 6.998 -10.714 -0.650 1.00 97.62 98 ALA A CA 1
ATOM 693 C C . ALA A 1 98 ? 6.289 -9.368 -0.894 1.00 97.62 98 ALA A C 1
ATOM 695 O O . ALA A 1 98 ? 5.178 -9.171 -0.416 1.00 97.62 98 ALA A O 1
ATOM 696 N N . HIS A 1 99 ? 6.906 -8.448 -1.644 1.00 97.25 99 HIS A N 1
ATOM 697 C CA . HIS A 1 99 ? 6.268 -7.184 -2.015 1.00 97.25 99 HIS A CA 1
ATOM 698 C C . HIS A 1 99 ? 5.183 -7.370 -3.076 1.00 97.25 99 HIS A C 1
ATOM 700 O O . HIS A 1 99 ? 4.171 -6.677 -3.010 1.00 97.25 99 HIS A O 1
ATOM 706 N N . GLY A 1 100 ? 5.368 -8.300 -4.018 1.00 96.94 100 GLY A N 1
ATOM 707 C CA . GLY A 1 100 ? 4.337 -8.675 -4.988 1.00 96.94 100 GLY A CA 1
ATOM 708 C C . GLY A 1 100 ? 3.100 -9.250 -4.308 1.00 96.94 100 GLY A C 1
ATOM 709 O O . GLY A 1 100 ? 1.990 -8.851 -4.633 1.00 96.94 100 GLY A O 1
ATOM 710 N N . HIS A 1 101 ? 3.320 -10.071 -3.280 1.00 96.81 101 HIS A N 1
ATOM 711 C CA . HIS A 1 101 ? 2.282 -10.716 -2.472 1.00 96.81 101 HIS A CA 1
ATOM 712 C C . HIS A 1 101 ? 2.007 -9.999 -1.144 1.00 96.81 101 HIS A C 1
ATOM 714 O O . HIS A 1 101 ? 1.827 -10.624 -0.093 1.00 96.81 101 HIS A O 1
ATOM 720 N N . ALA A 1 102 ? 2.059 -8.668 -1.147 1.00 97.00 102 ALA A N 1
ATOM 721 C CA . ALA A 1 102 ? 1.862 -7.890 0.071 1.00 97.00 102 ALA A CA 1
ATOM 722 C C . ALA A 1 102 ? 0.386 -7.579 0.369 1.00 97.00 102 ALA A C 1
ATOM 724 O O . ALA A 1 102 ? 0.123 -7.027 1.431 1.00 97.00 102 ALA A O 1
ATOM 725 N N . SER A 1 103 ? -0.555 -7.901 -0.523 1.00 97.06 103 SER A N 1
ATOM 726 C CA . SER A 1 103 ? -1.959 -7.480 -0.418 1.00 97.06 103 SER A CA 1
ATOM 727 C C . SER A 1 103 ? -2.887 -8.688 -0.199 1.00 97.06 103 SER A C 1
ATOM 729 O O . SER A 1 103 ? -2.497 -9.678 0.424 1.00 97.06 103 SER A O 1
ATOM 731 N N . PHE A 1 104 ? -4.145 -8.616 -0.640 1.00 97.12 104 PHE A N 1
ATOM 732 C CA . PHE A 1 104 ? -5.188 -9.615 -0.365 1.00 97.12 104 PHE A CA 1
ATOM 733 C C . PHE A 1 104 ? -4.961 -10.968 -1.058 1.00 97.12 104 PHE A C 1
ATOM 735 O O . PHE A 1 104 ? -5.636 -11.946 -0.721 1.00 97.12 104 PHE A O 1
ATOM 742 N N . ASP A 1 105 ? -4.009 -11.044 -1.988 1.00 93.62 105 ASP A N 1
ATOM 743 C CA . ASP A 1 105 ? -3.512 -12.288 -2.576 1.00 93.62 105 ASP A CA 1
ATOM 744 C C . ASP A 1 105 ? -2.685 -13.127 -1.583 1.00 93.62 105 ASP A C 1
ATOM 746 O O . ASP A 1 105 ? -2.526 -14.336 -1.762 1.00 93.62 105 ASP A O 1
ATOM 750 N N . ASN A 1 106 ? -2.241 -12.523 -0.477 1.00 96.19 106 ASN A N 1
ATOM 751 C CA . ASN A 1 106 ? -1.655 -13.220 0.656 1.00 96.19 106 ASN A CA 1
ATOM 752 C C . ASN A 1 106 ? -2.730 -13.589 1.699 1.00 96.19 106 ASN A C 1
ATOM 754 O O . ASN A 1 106 ? -3.280 -12.712 2.376 1.00 96.19 106 ASN A O 1
ATOM 758 N N . PRO A 1 107 ? -3.009 -14.890 1.913 1.00 94.62 107 PRO A N 1
ATOM 759 C CA . PRO A 1 107 ? -4.096 -15.325 2.787 1.00 94.62 107 PRO A CA 1
ATOM 760 C C . PRO A 1 107 ? -3.875 -14.959 4.260 1.00 94.62 107 PRO A C 1
ATOM 762 O O . PRO A 1 107 ? -4.847 -14.713 4.974 1.00 94.62 107 PRO A O 1
ATOM 765 N N . LEU A 1 108 ? -2.622 -14.895 4.724 1.00 96.44 108 LEU A N 1
ATOM 766 C CA . LEU A 1 108 ? -2.314 -14.522 6.107 1.00 96.44 108 LEU A CA 1
ATOM 767 C C . LEU A 1 108 ? -2.597 -13.039 6.343 1.00 96.44 108 LEU A C 1
ATOM 769 O O . LEU A 1 108 ? -3.205 -12.670 7.348 1.00 96.44 108 LEU A O 1
ATOM 773 N N . TYR A 1 109 ? -2.193 -12.206 5.385 1.00 97.25 109 TYR A N 1
ATOM 774 C CA . TYR A 1 109 ? -2.470 -10.778 5.405 1.00 97.25 109 TYR A CA 1
ATOM 775 C C . TYR A 1 109 ? -3.975 -10.502 5.355 1.00 97.25 109 TYR A C 1
ATOM 777 O O . TYR A 1 109 ? -4.505 -9.811 6.227 1.00 97.25 109 TYR A O 1
ATOM 785 N N . ARG A 1 110 ? -4.681 -11.115 4.396 1.00 96.62 110 ARG A N 1
ATOM 786 C CA . ARG A 1 110 ? -6.128 -10.945 4.224 1.00 96.62 110 ARG A CA 1
ATOM 787 C C . ARG A 1 110 ? -6.899 -11.234 5.510 1.00 96.62 110 ARG A C 1
ATOM 789 O O . ARG A 1 110 ? -7.711 -10.417 5.933 1.00 96.62 110 ARG A O 1
ATOM 796 N N . VAL A 1 111 ? -6.613 -12.358 6.174 1.00 97.25 111 VAL A N 1
ATOM 797 C CA . VAL A 1 111 ? -7.282 -12.722 7.435 1.00 97.25 111 VAL A CA 1
ATOM 798 C C . VAL A 1 111 ? -7.048 -11.669 8.522 1.00 97.25 111 VAL A C 1
ATOM 800 O O . VAL A 1 111 ? -7.976 -11.355 9.271 1.00 97.25 111 VAL A O 1
ATOM 803 N N . ALA A 1 112 ? -5.839 -11.107 8.612 1.00 97.44 112 ALA A N 1
ATOM 804 C CA . ALA A 1 112 ? -5.523 -10.064 9.584 1.00 97.44 112 ALA A CA 1
ATOM 805 C C . ALA A 1 112 ? -6.300 -8.766 9.306 1.00 97.44 112 ALA A C 1
ATOM 807 O O . ALA A 1 112 ? -6.907 -8.207 10.224 1.00 97.44 112 ALA A O 1
ATOM 808 N N . VAL A 1 113 ? -6.339 -8.324 8.046 1.00 97.69 113 VAL A N 1
ATOM 809 C CA . VAL A 1 113 ? -7.066 -7.114 7.634 1.00 97.69 113 VAL A CA 1
ATOM 810 C C . VAL A 1 113 ? -8.568 -7.269 7.834 1.00 97.69 113 VAL A C 1
ATOM 812 O O . VAL A 1 113 ? -9.199 -6.414 8.450 1.00 97.69 113 VAL A O 1
ATOM 815 N N . GLU A 1 114 ? -9.150 -8.380 7.386 1.00 96.62 114 GLU A N 1
ATOM 816 C CA . GLU A 1 114 ? -10.581 -8.644 7.545 1.00 96.62 114 GLU A CA 1
ATOM 817 C C . GLU A 1 114 ? -10.981 -8.772 9.017 1.00 96.62 114 GLU A C 1
ATOM 819 O O . GLU A 1 114 ? -12.063 -8.336 9.413 1.00 96.62 114 GLU A O 1
ATOM 824 N N . ARG A 1 115 ? -10.115 -9.351 9.858 1.00 97.94 115 ARG A N 1
ATOM 825 C CA . ARG A 1 115 ? -10.339 -9.390 11.305 1.00 97.94 115 ARG A CA 1
ATOM 826 C C . ARG A 1 115 ? -10.362 -7.983 11.893 1.00 97.94 115 ARG A C 1
ATOM 828 O O . ARG A 1 115 ? -11.295 -7.666 12.627 1.00 97.94 115 ARG A O 1
ATOM 835 N N . LEU A 1 116 ? -9.386 -7.143 11.547 1.00 97.75 116 LEU A N 1
ATOM 836 C CA . LEU A 1 116 ? -9.352 -5.753 11.998 1.00 97.75 116 LEU A CA 1
ATOM 837 C C . LEU A 1 116 ? -10.595 -4.985 11.529 1.00 97.75 116 LEU A C 1
ATOM 839 O O . LEU A 1 116 ? -11.201 -4.271 12.325 1.00 97.75 116 LEU A O 1
ATOM 843 N N . ALA A 1 117 ? -11.020 -5.188 10.279 1.00 97.38 117 ALA A N 1
ATOM 844 C CA . ALA A 1 117 ? -12.237 -4.591 9.741 1.00 97.38 117 ALA A CA 1
ATOM 845 C C . ALA A 1 117 ? -13.486 -5.005 10.536 1.00 97.38 117 ALA A C 1
ATOM 847 O O . ALA A 1 117 ? -14.307 -4.153 10.867 1.00 97.38 117 ALA A O 1
ATOM 848 N N . ARG A 1 118 ? -13.622 -6.292 10.890 1.00 97.62 118 ARG A N 1
ATOM 849 C CA . ARG A 1 118 ? -14.742 -6.786 11.714 1.00 97.62 118 ARG A CA 1
ATOM 850 C C . ARG A 1 118 ? -14.731 -6.212 13.130 1.00 97.62 118 ARG A C 1
ATOM 852 O O . ARG A 1 118 ? -15.789 -5.918 13.671 1.00 97.62 118 ARG A O 1
ATOM 859 N N . GLU A 1 119 ? -13.555 -6.078 13.736 1.00 98.12 119 GLU A N 1
ATOM 860 C CA . GLU A 1 119 ? -13.423 -5.634 15.128 1.00 98.12 119 GLU A CA 1
ATOM 861 C C . GLU A 1 119 ? -13.511 -4.108 15.286 1.00 98.12 119 GLU A C 1
ATOM 863 O O . GLU A 1 119 ? -13.970 -3.626 16.321 1.00 98.12 119 GLU A O 1
ATOM 868 N N . ARG A 1 120 ? -13.033 -3.339 14.298 1.00 97.69 120 ARG A N 1
ATOM 869 C CA . ARG A 1 120 ? -12.799 -1.885 14.417 1.00 97.69 120 ARG A CA 1
ATOM 870 C C . ARG A 1 120 ? -13.356 -1.053 13.257 1.00 97.69 120 ARG A C 1
ATOM 872 O O . ARG A 1 120 ? -13.201 0.166 13.270 1.00 97.69 120 ARG A O 1
ATOM 879 N N . GLY A 1 121 ? -14.009 -1.684 12.285 1.00 97.56 121 GLY A N 1
ATOM 880 C CA . GLY A 1 121 ? -14.490 -1.049 11.058 1.00 97.56 121 GLY A CA 1
ATOM 881 C C . GLY A 1 121 ? -13.430 -0.997 9.954 1.00 97.56 121 GLY A C 1
ATOM 882 O O . GLY A 1 121 ? -12.226 -1.023 10.208 1.00 97.56 121 GLY A O 1
ATOM 883 N N . THR A 1 122 ? -13.887 -0.897 8.706 1.00 96.94 122 THR A N 1
ATOM 884 C CA . THR A 1 122 ? -13.052 -0.850 7.491 1.00 96.94 122 THR A CA 1
ATOM 885 C C . THR A 1 122 ? -12.041 0.295 7.529 1.00 96.94 122 THR A C 1
ATOM 887 O O . THR A 1 122 ? -10.860 0.065 7.294 1.00 96.94 122 THR A O 1
ATOM 890 N N . ALA A 1 123 ? -12.437 1.489 7.981 1.00 94.88 123 ALA A N 1
ATOM 891 C CA . ALA A 1 123 ? -11.533 2.637 8.104 1.00 94.88 123 ALA A CA 1
ATOM 892 C C . ALA A 1 123 ? -10.283 2.363 8.973 1.00 94.88 123 ALA A C 1
ATOM 894 O O . ALA A 1 123 ? -9.219 2.931 8.720 1.00 94.88 123 ALA A O 1
ATOM 895 N N . ALA A 1 124 ? -10.362 1.463 9.964 1.00 96.25 124 ALA A N 1
ATOM 896 C CA . ALA A 1 124 ? -9.206 1.086 10.782 1.00 96.25 124 ALA A CA 1
ATOM 897 C C . ALA A 1 124 ? -8.122 0.351 9.971 1.00 96.25 124 ALA A C 1
ATOM 899 O O . ALA A 1 124 ? -6.938 0.459 10.287 1.00 96.25 124 ALA A O 1
ATOM 900 N N . THR A 1 125 ? -8.503 -0.344 8.894 1.00 97.38 125 THR A N 1
ATOM 901 C CA . THR A 1 125 ? -7.586 -1.089 8.011 1.00 97.38 125 THR A CA 1
ATOM 902 C C . THR A 1 125 ? -6.663 -0.199 7.190 1.00 97.38 125 THR A C 1
ATOM 904 O O . THR A 1 125 ? -5.626 -0.664 6.717 1.00 97.38 125 THR A O 1
ATOM 907 N N . ARG A 1 126 ? -6.956 1.104 7.086 1.00 96.81 126 ARG A N 1
ATOM 908 C CA . ARG A 1 126 ? -6.062 2.070 6.433 1.00 96.81 126 ARG A CA 1
ATOM 909 C C . ARG A 1 126 ? -4.659 2.064 7.039 1.00 96.81 126 ARG A C 1
ATOM 911 O O . ARG A 1 126 ? -3.706 2.358 6.327 1.00 96.81 126 ARG A O 1
ATOM 918 N N . VAL A 1 127 ? -4.501 1.668 8.310 1.00 95.62 127 VAL A N 1
ATOM 919 C CA . VAL A 1 127 ? -3.174 1.464 8.916 1.00 95.62 127 VAL A CA 1
ATOM 920 C C . VAL A 1 127 ? -2.363 0.419 8.138 1.00 95.62 127 VAL A C 1
ATOM 922 O O . VAL A 1 127 ? -1.207 0.655 7.810 1.00 95.62 127 VAL A O 1
ATOM 925 N N . CYS A 1 128 ? -2.984 -0.686 7.735 1.00 97.19 128 CYS A N 1
ATOM 926 C CA . CYS A 1 128 ? -2.365 -1.715 6.906 1.00 97.19 128 CYS A CA 1
ATOM 927 C C . CYS A 1 128 ? -2.094 -1.172 5.495 1.00 97.19 128 CYS A C 1
ATOM 929 O O . CYS A 1 128 ? -1.013 -1.377 4.936 1.00 97.19 128 CYS A O 1
ATOM 931 N N . GLY A 1 129 ? -3.047 -0.401 4.961 1.00 96.12 129 GLY A N 1
ATOM 932 C CA . GLY A 1 129 ? -2.970 0.212 3.637 1.00 96.12 129 GLY A CA 1
ATOM 933 C C . GLY A 1 129 ? -1.808 1.179 3.431 1.00 96.12 129 GLY A C 1
ATOM 934 O O . GLY A 1 129 ? -1.362 1.362 2.302 1.00 96.12 129 GLY A O 1
ATOM 935 N N . GLY A 1 130 ? -1.269 1.759 4.508 1.00 94.31 130 GLY A N 1
ATOM 936 C CA . GLY A 1 130 ? -0.098 2.636 4.436 1.00 94.31 130 GLY A CA 1
ATOM 937 C C . GLY A 1 130 ? 1.141 1.954 3.853 1.00 94.31 130 GLY A C 1
ATOM 938 O O . GLY A 1 130 ? 1.972 2.632 3.253 1.00 94.31 130 GLY A O 1
ATOM 939 N N . CYS A 1 131 ? 1.249 0.632 3.993 1.00 95.25 131 CYS A N 1
ATOM 940 C CA . CYS A 1 131 ? 2.380 -0.145 3.486 1.00 95.25 131 CYS A CA 1
ATOM 941 C C . CYS A 1 131 ? 1.954 -1.219 2.479 1.00 95.25 131 CYS A C 1
ATOM 943 O O . CYS A 1 131 ? 2.647 -1.413 1.490 1.00 95.25 131 CYS A O 1
ATOM 945 N N . HIS A 1 132 ? 0.838 -1.907 2.721 1.00 97.31 132 HIS A N 1
ATOM 946 C CA . HIS A 1 132 ? 0.458 -3.117 1.982 1.00 97.31 132 HIS A CA 1
ATOM 947 C C . HIS A 1 132 ? -0.508 -2.858 0.820 1.00 97.31 132 HIS A C 1
ATOM 949 O O . HIS A 1 132 ? -0.361 -3.451 -0.243 1.00 97.31 132 HIS A O 1
ATOM 955 N N . ASP A 1 133 ? -1.451 -1.928 1.003 1.00 97.12 133 ASP A N 1
ATOM 956 C CA . ASP A 1 133 ? -2.543 -1.678 0.056 1.00 97.12 133 ASP A CA 1
ATOM 957 C C . ASP A 1 133 ? -2.548 -0.233 -0.452 1.00 97.12 133 ASP A C 1
ATOM 959 O O . ASP A 1 133 ? -3.594 0.414 -0.525 1.00 97.12 133 ASP A O 1
ATOM 963 N N . ILE A 1 134 ? -1.379 0.308 -0.801 1.00 95.38 134 ILE A N 1
ATOM 964 C CA . ILE A 1 134 ? -1.232 1.723 -1.183 1.00 95.38 134 ILE A CA 1
ATOM 965 C C . ILE A 1 134 ? -2.202 2.094 -2.314 1.00 95.38 134 ILE A C 1
ATOM 967 O O . ILE A 1 134 ? -2.828 3.151 -2.267 1.00 95.38 134 ILE A O 1
ATOM 971 N N . ALA A 1 135 ? -2.384 1.207 -3.298 1.00 95.06 135 ALA A N 1
ATOM 972 C CA . ALA A 1 135 ? -3.320 1.406 -4.401 1.00 95.06 135 ALA A CA 1
ATOM 973 C C . ALA A 1 135 ? -4.789 1.500 -3.942 1.00 95.06 135 ALA A C 1
ATOM 975 O O . ALA A 1 135 ? -5.533 2.336 -4.454 1.00 95.06 135 ALA A O 1
ATOM 976 N N . LEU A 1 136 ? -5.215 0.686 -2.972 1.00 96.62 136 LEU A N 1
ATOM 977 C CA . LEU A 1 136 ? -6.564 0.769 -2.403 1.00 96.62 136 LEU A CA 1
ATOM 978 C C . LEU A 1 136 ? -6.708 2.008 -1.511 1.00 96.62 136 LEU A C 1
ATOM 980 O O . LEU A 1 136 ? -7.704 2.725 -1.609 1.00 96.62 136 LEU A O 1
ATOM 984 N N . LEU A 1 137 ? -5.698 2.289 -0.681 1.00 96.00 137 LEU A N 1
ATOM 985 C CA . LEU A 1 137 ? -5.684 3.398 0.271 1.00 96.00 137 LEU A CA 1
ATOM 986 C C . LEU A 1 137 ? -5.855 4.745 -0.431 1.00 96.00 137 LEU A C 1
ATOM 988 O O . LEU A 1 137 ? -6.702 5.542 -0.036 1.00 96.00 137 LEU A O 1
ATOM 992 N N . VAL A 1 138 ? -5.069 5.011 -1.479 1.00 92.88 138 VAL A N 1
ATOM 993 C CA . VAL A 1 138 ? -5.107 6.322 -2.145 1.00 92.88 138 VAL A CA 1
ATOM 994 C C . VAL A 1 138 ? -6.430 6.581 -2.860 1.00 92.88 138 VAL A C 1
ATOM 996 O O . VAL A 1 138 ? -6.806 7.740 -3.015 1.00 92.88 138 VAL A O 1
ATOM 999 N N . ASP A 1 139 ? -7.155 5.542 -3.263 1.00 93.00 139 ASP A N 1
ATOM 1000 C CA . ASP A 1 139 ? -8.479 5.669 -3.875 1.00 93.00 139 ASP A CA 1
ATOM 1001 C C . ASP A 1 139 ? -9.624 5.624 -2.847 1.00 93.00 139 ASP A C 1
ATOM 1003 O O . ASP A 1 139 ? -10.785 5.708 -3.240 1.00 93.00 139 ASP A O 1
ATOM 1007 N N . GLY A 1 140 ? -9.321 5.491 -1.550 1.00 94.31 140 GLY A N 1
ATOM 1008 C CA . GLY A 1 140 ? -10.326 5.375 -0.487 1.00 94.31 140 GLY A CA 1
ATOM 1009 C C . GLY A 1 140 ? -11.065 4.034 -0.469 1.00 94.31 140 GLY A C 1
ATOM 1010 O O . GLY A 1 140 ? -12.066 3.889 0.224 1.00 94.31 140 GLY A O 1
ATOM 1011 N N . ALA A 1 141 ? -10.590 3.027 -1.209 1.00 96.06 141 ALA A N 1
ATOM 1012 C CA . ALA A 1 141 ? -11.276 1.739 -1.320 1.00 96.06 141 ALA A CA 1
ATOM 1013 C C . ALA A 1 141 ? -11.325 0.976 0.017 1.00 96.06 141 ALA A C 1
ATOM 1015 O O . ALA A 1 141 ? -12.269 0.233 0.258 1.00 96.06 141 ALA A O 1
ATOM 1016 N N . LEU A 1 142 ? -10.359 1.219 0.912 1.00 96.69 142 LEU A N 1
ATOM 1017 C CA . LEU A 1 142 ? -10.300 0.622 2.255 1.00 96.69 142 LEU A CA 1
ATOM 1018 C C . LEU A 1 142 ? -11.423 1.081 3.200 1.00 96.69 142 LEU A C 1
ATOM 1020 O O . LEU A 1 142 ? -11.516 0.581 4.318 1.00 96.69 142 LEU A O 1
ATOM 1024 N N . ASP A 1 143 ? -12.279 2.013 2.779 1.00 95.00 143 ASP A N 1
ATOM 1025 C CA . ASP A 1 143 ? -13.437 2.453 3.565 1.00 95.00 143 ASP A CA 1
ATOM 1026 C C . ASP A 1 143 ? -14.633 1.506 3.448 1.00 95.00 143 ASP A C 1
ATOM 1028 O O . ASP A 1 143 ? -15.592 1.615 4.213 1.00 95.00 143 ASP A O 1
ATOM 1032 N N . ALA A 1 144 ? -14.560 0.536 2.541 1.00 95.38 144 ALA A N 1
ATOM 1033 C CA . ALA A 1 144 ? -15.582 -0.468 2.293 1.00 95.38 144 ALA A CA 1
ATOM 1034 C C . ALA A 1 144 ? -14.967 -1.882 2.271 1.00 95.38 144 ALA A C 1
ATOM 1036 O O . ALA A 1 144 ? -13.741 -2.024 2.243 1.00 95.38 144 ALA A O 1
ATOM 1037 N N . PRO A 1 145 ? -15.793 -2.945 2.306 1.00 93.94 145 PRO A N 1
ATOM 1038 C CA . PRO A 1 145 ? -15.322 -4.295 2.018 1.00 93.94 145 PRO A CA 1
ATOM 1039 C C . PRO A 1 145 ? -14.607 -4.357 0.662 1.00 93.94 145 PRO A C 1
ATOM 1041 O O . PRO A 1 145 ? -15.074 -3.781 -0.321 1.00 93.94 145 PRO A O 1
ATOM 1044 N N . ILE A 1 146 ? -13.467 -5.048 0.622 1.00 95.56 146 ILE A N 1
ATOM 1045 C CA . ILE A 1 146 ? -12.669 -5.200 -0.595 1.00 95.56 146 ILE A CA 1
ATOM 1046 C C . ILE A 1 146 ? -13.159 -6.414 -1.374 1.00 95.56 146 ILE A C 1
ATOM 1048 O O . ILE A 1 146 ? -13.109 -7.544 -0.891 1.00 95.56 146 ILE A O 1
ATOM 1052 N N . GLU A 1 147 ? -13.600 -6.173 -2.603 1.00 93.38 147 GLU A N 1
ATOM 1053 C CA . GLU A 1 147 ? -14.020 -7.228 -3.517 1.00 93.38 147 GLU A CA 1
ATOM 1054 C C . GLU A 1 147 ? -12.812 -7.986 -4.069 1.00 93.38 147 GLU A C 1
ATOM 1056 O O . GLU A 1 147 ? -11.838 -7.387 -4.527 1.00 93.38 147 GLU A O 1
ATOM 1061 N N . ALA A 1 148 ? -12.901 -9.316 -4.124 1.00 91.25 148 ALA A N 1
ATOM 1062 C CA . ALA A 1 148 ? -11.825 -10.156 -4.655 1.00 91.25 148 ALA A CA 1
ATOM 1063 C C . ALA A 1 148 ? -11.496 -9.853 -6.129 1.00 91.25 148 ALA A C 1
ATOM 1065 O O . ALA A 1 148 ? -10.393 -10.136 -6.589 1.00 91.25 148 ALA A O 1
ATOM 1066 N N . SER A 1 149 ? -12.434 -9.274 -6.883 1.00 94.81 149 SER A N 1
ATOM 1067 C CA . SER A 1 149 ? -12.223 -8.851 -8.270 1.00 94.81 149 SER A CA 1
ATOM 1068 C C . SER A 1 149 ? -11.491 -7.512 -8.414 1.00 94.81 149 SER A C 1
ATOM 1070 O O . SER A 1 149 ? -11.133 -7.139 -9.534 1.00 94.81 149 SER A O 1
ATOM 1072 N N . ASP A 1 150 ? -11.282 -6.762 -7.329 1.00 96.06 150 ASP A N 1
ATOM 1073 C CA . ASP A 1 150 ? -10.544 -5.505 -7.382 1.00 96.06 150 ASP A CA 1
ATOM 1074 C C . ASP A 1 150 ? -9.060 -5.775 -7.643 1.00 96.06 150 ASP A C 1
ATOM 1076 O O . ASP A 1 150 ? -8.326 -6.264 -6.787 1.00 96.06 150 ASP A O 1
ATOM 1080 N N . ARG A 1 151 ? -8.587 -5.420 -8.840 1.00 94.69 151 ARG A N 1
ATOM 1081 C CA . ARG A 1 151 ? -7.189 -5.633 -9.241 1.00 94.69 151 ARG A CA 1
ATOM 1082 C C . ARG A 1 151 ? -6.185 -4.936 -8.324 1.00 94.69 151 ARG A C 1
ATOM 1084 O O . ARG A 1 151 ? -5.057 -5.405 -8.210 1.00 94.69 151 ARG A O 1
ATOM 1091 N N . ARG A 1 152 ? -6.573 -3.843 -7.660 1.00 96.06 152 ARG A N 1
ATOM 1092 C CA . ARG A 1 152 ? -5.701 -3.133 -6.711 1.00 96.06 152 ARG A CA 1
ATOM 1093 C C . ARG A 1 152 ? -5.382 -3.994 -5.485 1.00 96.06 152 ARG A C 1
ATOM 1095 O O . ARG A 1 152 ? -4.304 -3.834 -4.929 1.00 96.06 152 ARG A O 1
ATOM 1102 N N . ALA A 1 153 ? -6.265 -4.927 -5.124 1.00 96.81 153 ALA A N 1
ATOM 1103 C CA . ALA A 1 153 ? -6.089 -5.866 -4.014 1.00 96.81 153 ALA A CA 1
ATOM 1104 C C . ALA A 1 153 ? -5.088 -7.004 -4.313 1.00 96.81 153 ALA A C 1
ATOM 1106 O O . ALA A 1 153 ? -4.788 -7.813 -3.442 1.00 96.81 153 ALA A O 1
ATOM 1107 N N . HIS A 1 154 ? -4.564 -7.066 -5.542 1.00 95.88 154 HIS A N 1
ATOM 1108 C CA . HIS A 1 154 ? -3.571 -8.056 -5.988 1.00 95.88 154 HIS A CA 1
ATOM 1109 C C . HIS A 1 154 ? -2.272 -7.396 -6.462 1.00 95.88 154 HIS A C 1
ATOM 1111 O O . HIS A 1 154 ? -1.430 -8.035 -7.083 1.00 95.88 154 HIS A O 1
ATOM 1117 N N . ALA A 1 155 ? -2.134 -6.085 -6.249 1.00 93.81 155 ALA A N 1
ATOM 1118 C CA . ALA A 1 155 ? -1.011 -5.315 -6.771 1.00 93.81 155 ALA A CA 1
ATOM 1119 C C . ALA A 1 155 ? 0.211 -5.302 -5.844 1.00 93.81 155 ALA A C 1
ATOM 1121 O O . ALA A 1 155 ? 1.289 -4.890 -6.280 1.00 93.81 155 ALA A O 1
ATOM 1122 N N . GLY A 1 156 ? 0.026 -5.679 -4.574 1.00 95.06 156 GLY A N 1
ATOM 1123 C CA . GLY A 1 156 ? 1.041 -5.569 -3.531 1.00 95.06 156 GLY A CA 1
ATOM 1124 C C . GLY A 1 156 ? 1.662 -4.169 -3.447 1.00 95.06 156 GLY A C 1
ATOM 1125 O O . GLY A 1 156 ? 1.035 -3.149 -3.753 1.00 95.06 156 GLY A O 1
ATOM 1126 N N . ILE A 1 157 ? 2.946 -4.120 -3.092 1.00 96.38 157 ILE A N 1
ATOM 1127 C CA . ILE A 1 157 ? 3.764 -2.903 -3.150 1.00 96.38 157 ILE A CA 1
ATOM 1128 C C . ILE A 1 157 ? 4.355 -2.774 -4.557 1.00 96.38 157 ILE A C 1
ATOM 1130 O O . ILE A 1 157 ? 5.530 -3.052 -4.797 1.00 96.38 157 ILE A O 1
ATOM 1134 N N . SER A 1 158 ? 3.504 -2.388 -5.505 1.00 94.06 158 SER A N 1
ATOM 1135 C CA . SER A 1 158 ? 3.832 -2.344 -6.931 1.00 94.06 158 SER A CA 1
ATOM 1136 C C . SER A 1 158 ? 5.043 -1.464 -7.275 1.00 94.06 158 SER A C 1
ATOM 1138 O O . SER A 1 158 ? 5.429 -0.554 -6.531 1.00 94.06 158 SER A O 1
ATOM 1140 N N . CYS A 1 159 ? 5.582 -1.649 -8.487 1.00 93.38 159 CYS A N 1
ATOM 1141 C CA . CYS A 1 159 ? 6.701 -0.864 -9.022 1.00 93.38 159 CYS A CA 1
ATOM 1142 C C . CYS A 1 159 ? 6.476 0.640 -8.835 1.00 93.38 159 CYS A C 1
ATOM 1144 O O . CYS A 1 159 ? 7.352 1.375 -8.386 1.00 93.38 159 CYS A O 1
ATOM 1146 N N . ARG A 1 160 ? 5.269 1.098 -9.163 1.00 89.75 160 ARG A N 1
ATOM 1147 C CA . ARG A 1 160 ? 4.912 2.512 -9.131 1.00 89.75 160 ARG A CA 1
ATOM 1148 C C . ARG A 1 160 ? 4.574 3.031 -7.742 1.00 89.75 160 ARG A C 1
ATOM 1150 O O . ARG A 1 160 ? 4.672 4.236 -7.542 1.00 89.75 160 ARG A O 1
ATOM 1157 N N . SER A 1 161 ? 4.207 2.157 -6.808 1.00 89.75 161 SE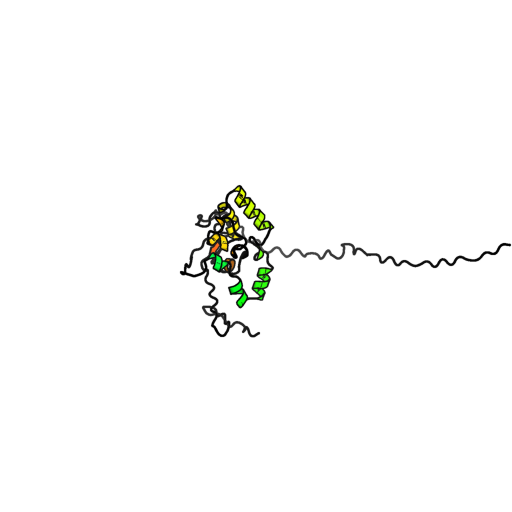R A N 1
ATOM 1158 C CA . SER A 1 161 ? 4.107 2.528 -5.397 1.00 89.75 161 SER A CA 1
ATOM 1159 C C . SER A 1 161 ? 5.487 2.955 -4.892 1.00 89.75 161 SER A C 1
ATOM 1161 O O . SER A 1 161 ? 5.667 4.106 -4.510 1.00 89.75 161 SER A O 1
ATOM 1163 N N . CYS A 1 162 ? 6.498 2.091 -5.036 1.00 90.56 162 CYS A N 1
ATOM 1164 C CA . CYS A 1 162 ? 7.866 2.382 -4.593 1.00 90.56 162 CYS A CA 1
ATOM 1165 C C . CYS A 1 162 ? 8.547 3.490 -5.405 1.00 90.56 162 CYS A C 1
ATOM 1167 O O . CYS A 1 162 ? 9.063 4.455 -4.844 1.00 90.56 162 CYS A O 1
ATOM 1169 N N . HIS A 1 163 ? 8.549 3.383 -6.736 1.00 90.56 163 HIS A N 1
ATOM 1170 C CA . HIS A 1 163 ? 9.221 4.358 -7.600 1.00 90.56 163 HIS A CA 1
ATOM 1171 C C . HIS A 1 163 ? 8.467 5.691 -7.714 1.00 90.56 163 HIS A C 1
ATOM 1173 O O . HIS A 1 163 ? 9.002 6.647 -8.273 1.00 90.56 163 HIS A O 1
ATOM 1179 N N . GLY A 1 164 ? 7.234 5.764 -7.204 1.00 85.94 164 GLY A N 1
ATOM 1180 C CA . GLY A 1 164 ? 6.436 6.987 -7.130 1.00 85.94 164 GLY A CA 1
ATOM 1181 C C . GLY A 1 164 ? 6.662 7.803 -5.855 1.00 85.94 164 GLY A C 1
ATOM 1182 O O . GLY A 1 164 ? 6.128 8.913 -5.758 1.00 85.94 164 GLY A O 1
ATOM 1183 N N . PHE A 1 165 ? 7.415 7.290 -4.876 1.00 89.06 165 PHE A N 1
ATOM 1184 C CA . PHE A 1 165 ? 7.756 8.032 -3.665 1.00 89.06 165 PHE A CA 1
ATOM 1185 C C . PHE A 1 165 ? 8.859 9.059 -3.938 1.00 89.06 165 PHE A C 1
ATOM 1187 O O . PHE A 1 165 ? 9.917 8.738 -4.472 1.00 89.06 165 PHE A O 1
ATOM 1194 N N . SER A 1 166 ? 8.629 10.306 -3.533 1.00 88.31 166 SER A N 1
ATOM 1195 C CA . SER A 1 166 ? 9.619 11.390 -3.568 1.00 88.31 166 SER A CA 1
ATOM 1196 C C . SER A 1 166 ? 10.256 11.670 -2.213 1.00 88.31 166 SER A C 1
ATOM 1198 O O . SER A 1 166 ? 11.290 12.328 -2.152 1.00 88.31 166 SER A O 1
ATOM 1200 N N . ALA A 1 167 ? 9.637 11.208 -1.129 1.00 88.88 167 ALA A N 1
ATOM 1201 C CA . ALA A 1 167 ? 10.204 11.261 0.210 1.00 88.88 167 ALA A CA 1
ATOM 1202 C C . ALA A 1 167 ? 9.648 10.112 1.053 1.00 88.88 167 ALA A C 1
ATOM 1204 O O . ALA A 1 167 ? 8.502 9.701 0.868 1.00 88.88 167 ALA A O 1
ATOM 1205 N N . VAL A 1 168 ? 10.453 9.632 1.995 1.00 89.62 168 VAL A N 1
ATOM 1206 C CA . VAL A 1 168 ? 10.067 8.645 3.007 1.00 89.62 168 VAL A CA 1
ATOM 1207 C C . VAL A 1 168 ? 10.577 9.099 4.367 1.00 89.62 168 VAL A C 1
ATOM 1209 O O . VAL A 1 168 ? 11.577 9.814 4.455 1.00 89.62 168 VAL A O 1
ATOM 1212 N N . ASP A 1 169 ? 9.888 8.682 5.417 1.00 87.19 169 ASP A N 1
ATOM 1213 C CA . ASP A 1 169 ? 10.277 8.890 6.805 1.00 87.19 169 ASP A CA 1
ATOM 1214 C C . ASP A 1 169 ? 10.246 7.545 7.540 1.00 87.19 169 ASP A C 1
ATOM 1216 O O . ASP A 1 169 ? 9.445 6.664 7.233 1.00 87.19 169 ASP A O 1
ATOM 1220 N N . VAL A 1 170 ? 11.135 7.385 8.514 1.00 84.50 170 VAL A N 1
ATOM 1221 C CA . VAL A 1 170 ? 11.209 6.191 9.369 1.00 84.50 170 VAL A CA 1
ATOM 1222 C C . VAL A 1 170 ? 10.228 6.262 10.538 1.00 84.50 170 VAL A C 1
ATOM 1224 O O . VAL A 1 170 ? 10.046 5.289 11.266 1.00 84.50 170 VAL A O 1
ATOM 1227 N N . VAL A 1 171 ? 9.614 7.426 10.750 1.00 83.94 171 VAL A N 1
ATOM 1228 C CA . VAL A 1 171 ? 8.728 7.668 11.881 1.00 83.94 171 VAL A CA 1
ATOM 1229 C C . VAL A 1 171 ? 7.276 7.384 11.512 1.00 83.94 171 VAL A C 1
ATOM 1231 O O . VAL A 1 171 ? 6.630 8.133 10.782 1.00 83.94 171 VAL A O 1
ATOM 1234 N N . GLY A 1 172 ? 6.767 6.309 12.114 1.00 84.75 172 GLY A N 1
ATOM 1235 C CA . GLY A 1 172 ? 5.371 5.878 12.147 1.00 84.75 172 GLY A CA 1
ATOM 1236 C C . GLY A 1 172 ? 4.914 5.040 10.943 1.00 84.75 172 GLY A C 1
ATOM 1237 O O . GLY A 1 172 ? 5.713 4.338 10.338 1.00 84.75 172 GLY A O 1
ATOM 1238 N N . ASN A 1 173 ? 3.608 5.011 10.658 1.00 90.19 173 ASN A N 1
ATOM 1239 C CA . ASN A 1 173 ? 2.982 4.033 9.770 1.00 90.19 173 ASN A CA 1
ATOM 1240 C C . ASN A 1 173 ? 2.813 4.519 8.318 1.00 90.19 173 ASN A C 1
ATOM 1242 O O . ASN A 1 173 ? 1.946 5.352 8.032 1.00 90.19 173 ASN A O 1
ATOM 1246 N N . GLY A 1 174 ? 3.608 3.954 7.404 1.00 91.12 174 GLY A N 1
ATOM 1247 C CA . GLY A 1 174 ? 3.524 4.253 5.972 1.00 91.12 174 GLY A CA 1
ATOM 1248 C C . GLY A 1 174 ? 3.828 5.718 5.659 1.00 91.12 174 GLY A C 1
ATOM 1249 O O . GLY A 1 174 ? 3.121 6.338 4.872 1.00 91.12 174 GLY A O 1
ATOM 1250 N N . ALA A 1 175 ? 4.827 6.305 6.325 1.00 91.50 175 ALA A N 1
ATOM 1251 C CA . ALA A 1 175 ? 5.177 7.711 6.161 1.00 91.50 175 ALA A CA 1
ATOM 1252 C C . ALA A 1 175 ? 5.974 7.929 4.864 1.00 91.50 175 ALA A C 1
ATOM 1254 O O . ALA A 1 175 ? 7.203 7.909 4.837 1.00 91.50 175 ALA A O 1
ATOM 1255 N N . TRP A 1 176 ? 5.255 8.137 3.768 1.00 91.06 176 TRP A N 1
ATOM 1256 C CA . TRP A 1 176 ? 5.817 8.444 2.455 1.00 91.06 176 TRP A CA 1
ATOM 1257 C C . TRP A 1 176 ? 5.089 9.620 1.816 1.00 91.06 176 TRP A C 1
ATOM 1259 O O . TRP A 1 176 ? 3.941 9.923 2.126 1.00 91.06 176 TRP A O 1
ATOM 1269 N N . THR A 1 177 ? 5.763 10.302 0.899 1.00 89.75 177 THR A N 1
ATOM 1270 C CA . THR A 1 177 ? 5.160 11.297 0.014 1.00 89.75 177 THR A CA 1
ATOM 1271 C C . THR A 1 177 ? 5.298 10.812 -1.417 1.00 89.75 177 THR A C 1
ATOM 1273 O O . THR A 1 177 ? 6.408 10.517 -1.855 1.00 89.75 177 THR A O 1
ATOM 1276 N N . SER A 1 178 ? 4.189 10.745 -2.148 1.00 85.75 178 SER A N 1
ATOM 1277 C CA . SER A 1 178 ? 4.164 10.448 -3.576 1.00 85.75 178 SER A CA 1
ATOM 1278 C C . SER A 1 178 ? 3.772 11.691 -4.367 1.00 85.75 178 SER A C 1
ATOM 1280 O O . SER A 1 178 ? 2.748 12.322 -4.096 1.00 85.75 178 SER A O 1
ATOM 1282 N N . THR A 1 179 ? 4.612 12.039 -5.342 1.00 68.69 179 THR A N 1
ATOM 1283 C CA . THR A 1 179 ? 4.433 13.214 -6.212 1.00 68.69 179 THR A CA 1
ATOM 1284 C C . THR A 1 179 ? 4.007 12.848 -7.624 1.00 68.69 179 THR A C 1
ATOM 1286 O O . THR A 1 179 ? 3.586 13.731 -8.350 1.00 68.69 179 THR A O 1
ATOM 1289 N N . ARG A 1 180 ? 4.134 11.590 -8.071 1.00 61.97 180 ARG A N 1
ATOM 1290 C CA . ARG A 1 180 ? 3.928 11.252 -9.488 1.00 61.97 180 ARG A CA 1
ATOM 1291 C C . ARG A 1 180 ? 3.360 9.860 -9.698 1.00 61.97 180 ARG A C 1
ATOM 1293 O O . ARG A 1 180 ? 4.033 8.851 -9.521 1.00 61.97 180 ARG A O 1
ATOM 1300 N N . ALA A 1 181 ? 2.153 9.831 -10.247 1.00 53.22 181 ALA A N 1
ATOM 1301 C CA . ALA A 1 181 ? 1.566 8.661 -10.886 1.00 53.22 181 ALA A CA 1
ATOM 1302 C C . ALA A 1 181 ? 1.902 8.586 -12.388 1.00 53.22 181 ALA A C 1
ATOM 1304 O O . ALA A 1 181 ? 1.203 7.919 -13.153 1.00 53.22 181 ALA A O 1
ATOM 1305 N N . THR A 1 182 ? 2.926 9.292 -12.850 1.00 51.31 182 THR A N 1
ATOM 1306 C CA . THR A 1 182 ? 3.165 9.481 -14.281 1.00 51.31 182 THR A CA 1
ATOM 1307 C C . THR A 1 182 ? 4.546 9.026 -14.708 1.00 51.31 182 THR A C 1
ATOM 1309 O O . THR A 1 182 ? 5.313 9.757 -15.328 1.00 51.31 182 THR A O 1
ATOM 1312 N N . PHE A 1 183 ? 4.819 7.738 -14.497 1.00 54.16 183 PHE A N 1
ATOM 1313 C CA . PHE A 1 183 ? 5.666 7.015 -15.442 1.00 54.16 183 PHE A CA 1
ATOM 1314 C C . PHE A 1 183 ? 4.883 6.871 -16.750 1.00 54.16 183 PHE A C 1
ATOM 1316 O O . PHE A 1 183 ? 4.042 5.991 -16.898 1.00 54.16 183 PHE A O 1
ATOM 1323 N N . HIS A 1 184 ? 5.113 7.783 -17.692 1.00 51.00 184 HIS A N 1
ATOM 1324 C CA . HIS A 1 184 ? 4.586 7.638 -19.043 1.00 51.00 184 HIS A CA 1
ATOM 1325 C C . HIS A 1 184 ? 5.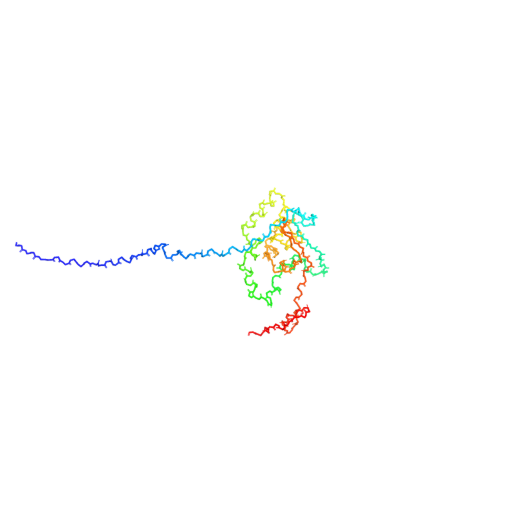476 6.660 -19.809 1.00 51.00 184 HIS A C 1
ATOM 1327 O O . HIS A 1 184 ? 6.556 7.031 -20.271 1.00 51.00 184 HIS A O 1
ATOM 1333 N N . CYS A 1 185 ? 5.014 5.427 -20.007 1.00 45.31 185 CYS A N 1
ATOM 1334 C CA . CYS A 1 185 ? 5.545 4.617 -21.096 1.00 45.31 185 CYS A CA 1
ATOM 1335 C C . CYS A 1 185 ? 5.011 5.207 -22.411 1.00 45.31 185 CYS A C 1
ATOM 1337 O O . CYS A 1 185 ? 3.865 4.972 -22.792 1.00 45.31 185 CYS A O 1
ATOM 1339 N N . ARG A 1 186 ? 5.804 6.036 -23.105 1.00 44.97 186 ARG A N 1
ATOM 1340 C CA . ARG A 1 186 ? 5.474 6.451 -24.478 1.00 44.97 186 ARG A CA 1
ATOM 1341 C C . ARG A 1 186 ? 5.694 5.261 -25.408 1.00 44.97 186 ARG A C 1
ATOM 1343 O O . ARG A 1 186 ? 6.775 5.093 -25.966 1.00 44.97 186 ARG A O 1
ATOM 1350 N N . VAL A 1 187 ? 4.656 4.461 -25.614 1.00 43.53 187 VAL A N 1
ATOM 1351 C CA . VAL A 1 187 ? 4.634 3.463 -26.686 1.00 43.53 187 VAL A CA 1
ATOM 1352 C C . VAL A 1 187 ? 4.540 4.216 -28.020 1.00 43.53 187 VAL A C 1
ATOM 1354 O O . VAL A 1 187 ? 3.468 4.667 -28.415 1.00 43.53 187 VAL A O 1
ATOM 1357 N N . ARG A 1 188 ? 5.664 4.416 -28.726 1.00 38.84 188 ARG A N 1
ATOM 1358 C CA . ARG A 1 188 ? 5.612 4.819 -30.142 1.00 38.84 188 ARG A CA 1
ATOM 1359 C C . ARG A 1 188 ? 5.164 3.603 -30.949 1.00 38.84 188 ARG A C 1
ATOM 1361 O O . ARG A 1 188 ? 5.816 2.565 -30.892 1.00 38.84 188 ARG A O 1
ATOM 1368 N N . ALA A 1 189 ? 4.078 3.766 -31.703 1.00 43.69 189 ALA A N 1
ATOM 1369 C CA . ALA A 1 189 ? 3.289 2.734 -32.385 1.00 43.69 189 ALA A CA 1
ATOM 1370 C C . ALA A 1 189 ? 4.040 1.771 -33.334 1.00 43.69 189 ALA A C 1
ATOM 1372 O O . ALA A 1 189 ? 3.413 0.902 -33.926 1.00 43.69 189 ALA A O 1
ATOM 1373 N N . THR A 1 190 ? 5.360 1.881 -33.494 1.00 42.62 190 THR A N 1
ATOM 1374 C CA . THR A 1 190 ? 6.137 1.017 -34.395 1.00 42.62 190 THR A CA 1
ATOM 1375 C C . THR A 1 190 ? 7.437 0.461 -33.807 1.00 42.62 190 THR A C 1
ATOM 1377 O O . THR A 1 190 ? 7.986 -0.466 -34.390 1.00 42.62 190 THR A O 1
ATOM 1380 N N . ARG A 1 191 ? 7.912 0.933 -32.642 1.00 43.59 191 ARG A N 1
ATOM 1381 C CA . ARG A 1 191 ? 9.033 0.343 -31.876 1.00 43.59 191 ARG A CA 1
ATOM 1382 C C . ARG A 1 191 ? 8.914 0.752 -30.404 1.00 43.59 191 ARG A C 1
ATOM 1384 O O . ARG A 1 191 ? 8.825 1.943 -30.103 1.00 43.59 191 ARG A O 1
ATOM 1391 N N . ARG A 1 192 ? 8.954 -0.227 -29.490 1.00 42.50 192 ARG A N 1
ATOM 1392 C CA . ARG A 1 192 ? 9.037 -0.006 -28.035 1.00 42.50 192 ARG A CA 1
ATOM 1393 C C . ARG A 1 192 ? 10.381 0.657 -27.710 1.00 42.50 192 ARG A C 1
ATOM 1395 O O . ARG A 1 192 ? 11.372 -0.025 -27.495 1.00 42.50 192 ARG A O 1
ATOM 1402 N N . VAL A 1 193 ? 10.442 1.987 -27.739 1.00 42.53 193 VAL A N 1
ATOM 1403 C CA . VAL A 1 193 ? 11.634 2.746 -27.337 1.00 42.53 193 VAL A CA 1
ATOM 1404 C C . VAL A 1 193 ? 11.305 3.522 -26.071 1.00 42.53 193 VAL A C 1
ATOM 1406 O O . VAL A 1 193 ? 10.665 4.571 -26.111 1.00 42.53 193 VAL A O 1
ATOM 1409 N N . CYS A 1 194 ? 11.760 2.984 -24.942 1.00 45.66 194 CYS A N 1
ATOM 1410 C CA . CYS A 1 194 ? 11.730 3.632 -23.639 1.00 45.66 194 CYS A CA 1
ATOM 1411 C C . CYS A 1 194 ? 12.801 4.759 -23.627 1.00 45.66 194 CYS A C 1
ATOM 1413 O O . CYS A 1 194 ? 13.989 4.501 -23.446 1.00 45.66 194 CYS A O 1
ATOM 1415 N N . ALA A 1 195 ? 12.408 6.015 -23.893 1.00 39.03 195 ALA A N 1
ATOM 1416 C CA . ALA A 1 195 ? 13.310 7.177 -23.857 1.00 39.03 195 ALA A CA 1
ATOM 1417 C C . ALA A 1 195 ? 13.215 7.911 -22.502 1.00 39.03 195 ALA A C 1
ATOM 1419 O O . ALA A 1 195 ? 12.114 8.318 -22.125 1.00 39.03 195 ALA A O 1
ATOM 1420 N N . PRO A 1 196 ? 14.329 8.136 -21.776 1.00 40.44 196 PRO A N 1
ATOM 1421 C CA . PRO A 1 196 ? 14.314 8.965 -20.578 1.00 40.44 196 PRO A CA 1
ATOM 1422 C C . PRO A 1 196 ? 14.097 10.435 -20.955 1.00 40.44 196 PRO A C 1
ATOM 1424 O O . PRO A 1 196 ? 14.749 10.973 -21.854 1.00 40.44 196 PRO A O 1
ATOM 1427 N N . THR A 1 197 ? 13.211 11.122 -20.238 1.00 45.53 197 THR A N 1
ATOM 1428 C CA . THR A 1 197 ? 13.197 12.585 -20.245 1.00 45.53 197 THR A CA 1
ATOM 1429 C C . THR A 1 197 ? 14.463 13.080 -19.540 1.00 45.53 197 THR A C 1
ATOM 1431 O O . THR A 1 197 ? 14.569 12.964 -18.324 1.00 45.53 197 THR A O 1
ATOM 1434 N N . ARG A 1 198 ? 15.383 13.646 -20.336 1.00 37.78 198 ARG A N 1
ATOM 1435 C CA . ARG A 1 198 ? 16.643 14.342 -19.990 1.00 37.78 198 ARG A CA 1
ATOM 1436 C C . ARG A 1 198 ? 17.881 13.487 -19.642 1.00 37.78 198 ARG A C 1
ATOM 1438 O O . ARG A 1 198 ? 18.024 12.938 -18.560 1.00 37.78 198 ARG A O 1
ATOM 1445 N N . SER A 1 199 ? 18.803 13.498 -20.616 1.00 45.56 199 SER A N 1
ATOM 1446 C CA . SER A 1 199 ? 20.277 13.541 -20.520 1.00 45.56 199 SER A CA 1
ATOM 1447 C C . SER A 1 199 ? 20.984 12.624 -19.508 1.00 45.56 199 SER A C 1
ATOM 1449 O O . SER A 1 199 ? 21.328 13.045 -18.409 1.00 45.56 199 SER A O 1
ATOM 1451 N N . GLY A 1 200 ? 21.328 11.415 -19.960 1.00 35.06 200 GLY A N 1
ATOM 1452 C CA . GLY A 1 200 ? 22.338 10.525 -19.371 1.00 35.06 200 GLY A CA 1
ATOM 1453 C C . GLY A 1 200 ? 22.844 9.526 -20.430 1.00 35.06 200 GLY A C 1
ATOM 1454 O O . GLY A 1 200 ? 22.125 9.294 -21.408 1.00 35.06 200 GLY A O 1
ATOM 1455 N N . PRO A 1 201 ? 24.075 8.985 -20.318 1.00 35.97 201 PRO A N 1
ATOM 1456 C CA . PRO A 1 201 ? 24.746 8.301 -21.421 1.00 35.97 201 PRO A CA 1
ATOM 1457 C C . PRO A 1 201 ? 24.098 6.953 -21.785 1.00 35.97 201 PRO A C 1
ATOM 1459 O O . PRO A 1 201 ? 23.452 6.291 -20.976 1.00 35.97 201 PRO A O 1
ATOM 1462 N N . ARG A 1 202 ? 24.256 6.618 -23.070 1.00 44.12 202 ARG A N 1
ATOM 1463 C CA . ARG A 1 202 ? 23.504 5.662 -23.902 1.00 44.12 202 ARG A CA 1
ATOM 1464 C C . ARG A 1 202 ? 23.289 4.285 -23.251 1.00 44.12 202 ARG A C 1
ATOM 1466 O O . ARG A 1 202 ? 24.240 3.624 -22.846 1.00 44.12 202 ARG A O 1
ATOM 1473 N N . ARG A 1 203 ? 22.027 3.834 -23.223 1.00 45.00 203 ARG A N 1
ATOM 1474 C CA . ARG A 1 203 ? 21.621 2.475 -22.825 1.00 45.00 203 ARG A CA 1
ATOM 1475 C C . ARG A 1 203 ? 21.765 1.501 -23.998 1.00 45.00 203 ARG A C 1
ATOM 1477 O O . ARG A 1 203 ? 21.585 1.891 -25.151 1.00 45.00 203 ARG A O 1
ATOM 1484 N N . ARG A 1 204 ? 22.092 0.249 -23.661 1.00 35.44 204 ARG A N 1
ATOM 1485 C CA . ARG A 1 204 ? 22.135 -0.913 -24.562 1.00 35.44 204 ARG A CA 1
ATOM 1486 C C . ARG A 1 204 ? 20.794 -1.036 -25.293 1.00 35.44 204 ARG A C 1
ATOM 1488 O O . ARG A 1 204 ? 19.749 -0.845 -24.673 1.00 35.44 204 ARG A O 1
ATOM 1495 N N . SER A 1 205 ? 20.840 -1.290 -26.598 1.00 40.97 205 SER A N 1
ATOM 1496 C CA . SER A 1 205 ? 19.652 -1.552 -27.404 1.00 40.97 205 SER A CA 1
ATOM 1497 C C . SER A 1 205 ? 18.973 -2.829 -26.915 1.00 40.97 205 SER A C 1
ATOM 1499 O O . SER A 1 205 ? 19.631 -3.845 -26.709 1.00 40.97 205 SER A O 1
ATOM 1501 N N . CYS A 1 206 ? 17.657 -2.768 -26.735 1.00 38.03 206 CYS A N 1
ATOM 1502 C CA . CYS A 1 206 ? 16.816 -3.956 -26.683 1.00 38.03 206 CYS A CA 1
ATOM 1503 C C . CYS A 1 206 ? 16.586 -4.407 -28.130 1.00 38.03 206 CYS A C 1
ATOM 1505 O O . CYS A 1 206 ? 15.569 -4.063 -28.729 1.00 38.03 206 CYS A O 1
ATOM 1507 N N . ASP A 1 207 ? 17.570 -5.092 -28.705 1.00 32.59 207 ASP A N 1
ATOM 1508 C CA . ASP A 1 207 ? 17.313 -6.017 -29.806 1.00 32.59 207 ASP A CA 1
ATOM 1509 C C . ASP A 1 207 ? 17.272 -7.430 -29.208 1.00 32.59 207 ASP A C 1
ATOM 1511 O O . ASP A 1 207 ? 17.997 -7.710 -28.255 1.00 32.59 207 ASP A O 1
ATOM 1515 N N . ARG A 1 208 ? 16.327 -8.223 -29.722 1.00 35.91 208 ARG A N 1
ATOM 1516 C CA . ARG A 1 208 ? 15.865 -9.538 -29.246 1.00 35.91 208 ARG A CA 1
ATOM 1517 C C . ARG A 1 208 ? 16.958 -10.507 -28.813 1.00 35.91 208 ARG A C 1
ATOM 1519 O O . ARG A 1 208 ? 17.966 -10.606 -29.545 1.00 35.91 208 ARG A O 1
#

Radius of gyration: 29.33 Å; chains: 1; bounding box: 48×114×53 Å

Sequence (208 aa):
MRRTTSALTAAALVAFAACGSTSDDDARRSVALQPRAPSLPAPAARLPPTPGDLLPAMGRVTEREVHPGAATLGARLADVALCEGCHEDVADGFRASAHGHASFDNPLYRVAVERLARERGTAATRVCGGCHDIALLVDGALDAPIEASDRRAHAGISCRSCHGFSAVDVVGNGAWTSTRATFHCRVRATRRVCAPTRSGPRRRSCDR

Secondary structure (DSSP, 8-state):
-----------------------TTS----------PPPPPPPP--PPPPP-TTTTS--EES-----TTSPPHHHHHT--HHHHTT-HHHHHHHHTSTTTTSSTTSHHHHHHHHHHHHHH-GGGGHHHHTTS-HHHHHTTGGGSPPPTT-GGGG--S-HHHHHTEEEE-SSSSS-EEE---------BTTB-----SS--PPPPP---

pLDDT: mean 76.94, std 21.02, range [32.59, 98.12]

Foldseek 3Di:
DDDDDDDDPPPPPPPPPPPPPPPCPVVPPPPPPDPPDPDDPDDDPDADPDADPLPPAQEAEPDFDDDVPDDGLLRLQLPQVLVCVPVVVVSVVCCPDCQLVLFCVPVVNVVVLVVCCVVPNLSSSSLSCLQFQVSCSVVVVSNDDDDPPPSSRRSGCHPCNVVQFPDADPHGGSNTYGHDSDPDQPPPPPDRDRDDDDDDDDDDDPDD